Protein AF-A0A259H546-F1 (afdb_monomer_lite)

Foldseek 3Di:
DDQQAAAPPDPDPCHGDDDDDDQDEAKDWDFDDDQLATRGDTDIDHGHYDPDQDPAQLSNLQPDDPVSSVVSLLVLLVVCQVPCQDPNNVVVLVVVLVVLVPCRNPQLVVDVNLQCPLVSQQSLVLNLLPDDLVCNLSSQCNCVSYLAHPLLRALRSLVSNLVSQLVVVCVVPVDSVVSVVSQQVSLVSNCVNQVLCCLSHPPPDDADDPVVLVCCLVPPVVVPFDLVPQDAQPDCVPQVVQFDPDDDRRSSCNLSGLLLVSLCSNNVNDDDDSVSRVSSVVSCVPPVPSSSRSNSNNNVCVVVVD

Structure (mmCIF, N/CA/C/O backbone):
data_AF-A0A259H546-F1
#
_entry.id   AF-A0A259H546-F1
#
loop_
_atom_site.group_PDB
_atom_site.id
_atom_site.type_symbol
_atom_site.label_atom_id
_atom_site.label_alt_id
_atom_site.label_comp_id
_atom_site.label_asym_id
_atom_site.label_entity_id
_atom_site.label_seq_id
_atom_site.pdbx_PDB_ins_code
_atom_site.Cartn_x
_atom_site.Cartn_y
_atom_site.Cartn_z
_atom_site.occupancy
_atom_site.B_iso_or_equiv
_atom_site.auth_seq_id
_atom_site.auth_comp_id
_atom_site.auth_asym_id
_atom_site.auth_atom_id
_atom_site.pdbx_PDB_model_num
ATOM 1 N N . GLU A 1 1 ? -0.203 -9.355 37.982 1.00 60.03 1 GLU A N 1
ATOM 2 C CA . GLU A 1 1 ? 1.263 -9.229 37.835 1.00 60.03 1 GLU A CA 1
ATOM 3 C C . GLU A 1 1 ? 1.698 -9.982 36.593 1.00 60.03 1 GLU A C 1
ATOM 5 O O . GLU A 1 1 ? 1.098 -11.009 36.290 1.00 60.03 1 GLU A O 1
ATOM 10 N N . LEU A 1 2 ? 2.684 -9.468 35.861 1.00 63.75 2 LEU A N 1
ATOM 11 C CA . LEU A 1 2 ? 3.277 -10.164 34.721 1.00 63.75 2 LEU A CA 1
ATOM 12 C C . LEU A 1 2 ? 4.788 -10.276 34.901 1.00 63.75 2 LEU A C 1
ATOM 14 O O . LEU A 1 2 ? 5.460 -9.286 35.181 1.00 63.75 2 LEU A O 1
ATOM 18 N N . GLU A 1 3 ? 5.310 -11.475 34.672 1.00 64.62 3 GLU A N 1
ATOM 19 C CA . GLU A 1 3 ? 6.743 -11.739 34.578 1.00 64.62 3 GLU A CA 1
ATOM 20 C C . GLU A 1 3 ? 7.122 -11.937 33.108 1.00 64.62 3 GLU A C 1
ATOM 22 O O . GLU A 1 3 ? 6.481 -12.719 32.404 1.00 64.62 3 GLU A O 1
ATOM 27 N N . PHE A 1 4 ? 8.148 -11.244 32.618 1.00 67.38 4 PHE A N 1
ATOM 28 C CA . PHE A 1 4 ? 8.565 -11.297 31.210 1.00 67.38 4 PHE A CA 1
ATOM 29 C C . PHE A 1 4 ? 9.882 -12.060 30.964 1.00 67.38 4 PHE A C 1
ATOM 31 O O . PHE A 1 4 ? 10.354 -12.101 29.829 1.00 67.38 4 PHE A O 1
ATOM 38 N N . GLY A 1 5 ? 10.422 -12.731 31.989 1.00 60.16 5 GLY A N 1
ATOM 39 C CA . GLY A 1 5 ? 11.679 -13.486 31.924 1.00 60.16 5 GLY A CA 1
ATOM 40 C C . GLY A 1 5 ? 12.934 -12.602 31.913 1.00 60.16 5 GLY A C 1
ATOM 41 O O . GLY A 1 5 ? 12.856 -11.372 31.954 1.00 60.16 5 GLY A O 1
ATOM 42 N N . SER A 1 6 ? 14.112 -13.232 31.892 1.00 56.81 6 SER A N 1
ATOM 43 C CA . SER A 1 6 ? 15.409 -12.556 31.762 1.00 56.81 6 SER A CA 1
ATOM 44 C C . SER A 1 6 ? 15.697 -12.193 30.301 1.00 56.81 6 SER A C 1
ATOM 46 O O . SER A 1 6 ? 15.509 -13.025 29.414 1.00 56.81 6 SER A O 1
ATOM 48 N N . TYR A 1 7 ? 16.170 -10.968 30.050 1.00 58.56 7 TYR A N 1
ATOM 49 C CA . TYR A 1 7 ? 16.516 -10.481 28.711 1.00 58.56 7 TYR A CA 1
ATOM 50 C C . TYR A 1 7 ? 17.968 -9.985 28.682 1.00 58.56 7 TYR A C 1
ATOM 52 O O . TYR A 1 7 ? 18.288 -9.003 29.348 1.00 58.56 7 TYR A O 1
ATOM 60 N N . ASP A 1 8 ? 18.826 -10.622 27.879 1.00 53.62 8 ASP A N 1
ATOM 61 C CA . ASP A 1 8 ? 20.275 -10.334 27.799 1.00 53.62 8 ASP A CA 1
ATOM 62 C C . ASP A 1 8 ? 20.623 -8.991 27.119 1.00 53.62 8 ASP A C 1
ATOM 64 O O . ASP A 1 8 ? 21.788 -8.615 27.028 1.00 53.62 8 ASP A O 1
ATOM 68 N N . GLY A 1 9 ? 19.624 -8.257 26.617 1.00 49.41 9 GLY A N 1
ATOM 69 C CA . GLY A 1 9 ? 19.818 -7.014 25.857 1.00 49.41 9 GLY A CA 1
ATOM 70 C C . GLY A 1 9 ? 19.557 -5.718 26.625 1.00 49.41 9 GLY A C 1
ATOM 71 O O . GLY A 1 9 ? 19.889 -4.650 26.120 1.00 49.41 9 GLY A O 1
ATOM 72 N N . LEU A 1 10 ? 18.964 -5.778 27.820 1.00 52.25 10 LEU A N 1
ATOM 73 C CA . LEU A 1 10 ? 18.696 -4.577 28.609 1.00 52.25 10 LEU A CA 1
ATOM 74 C C . LEU A 1 10 ? 19.953 -4.228 29.408 1.00 52.25 10 LEU A C 1
ATOM 76 O O . LEU A 1 10 ? 20.263 -4.887 30.397 1.00 52.25 10 LEU A O 1
ATOM 80 N N . GLN A 1 11 ? 20.640 -3.142 29.032 1.00 48.72 11 GLN A N 1
ATOM 81 C CA . GLN A 1 11 ? 21.717 -2.544 29.845 1.00 48.72 11 GLN A CA 1
ATOM 82 C C . GLN A 1 11 ? 21.242 -2.133 31.259 1.00 48.72 11 GLN A C 1
ATOM 84 O O . GLN A 1 11 ? 22.041 -1.753 32.110 1.00 48.72 11 GLN A O 1
ATOM 89 N N . SER A 1 12 ? 19.939 -2.231 31.521 1.00 49.41 12 SER A N 1
ATOM 90 C CA . SER A 1 12 ? 19.236 -1.762 32.705 1.00 49.41 12 SER A CA 1
ATOM 91 C C . SER A 1 12 ? 18.330 -2.843 33.315 1.00 49.41 12 SER A C 1
ATOM 93 O O . SER A 1 12 ? 17.138 -2.628 33.465 1.00 49.41 12 SER A O 1
ATOM 95 N N . GLY A 1 13 ? 18.868 -4.017 33.669 1.00 49.69 13 GLY A N 1
ATOM 96 C CA . GLY A 1 13 ? 18.440 -4.816 34.841 1.00 49.69 13 GLY A CA 1
ATOM 97 C C . GLY A 1 13 ? 16.955 -5.191 35.046 1.00 49.69 13 GLY A C 1
ATOM 98 O O . GLY A 1 13 ? 16.609 -5.649 36.130 1.00 49.69 13 GLY A O 1
ATOM 99 N N . LEU A 1 14 ? 16.070 -5.023 34.060 1.00 51.59 14 LEU A N 1
ATOM 100 C CA . LEU A 1 14 ? 14.635 -5.341 34.156 1.00 51.59 14 LEU A CA 1
ATOM 101 C C . LEU A 1 14 ? 14.329 -6.829 33.908 1.00 51.59 14 LEU A C 1
ATOM 103 O O . LEU A 1 14 ? 13.176 -7.248 34.010 1.00 51.59 14 LEU A O 1
ATOM 107 N N . GLY A 1 15 ? 15.344 -7.639 33.588 1.00 50.28 15 GLY A N 1
ATOM 108 C CA . GLY A 1 15 ? 15.195 -9.087 33.465 1.00 50.28 15 GLY A CA 1
ATOM 109 C C . GLY A 1 15 ? 14.698 -9.694 34.779 1.00 50.28 15 GLY A C 1
ATOM 110 O O . GLY A 1 15 ? 15.387 -9.617 35.791 1.00 50.28 15 GLY A O 1
ATOM 111 N N . GLY A 1 16 ? 13.502 -10.286 34.761 1.00 56.00 16 GLY A N 1
ATOM 112 C CA . GLY A 1 16 ? 12.903 -10.942 35.930 1.00 56.00 16 GLY A CA 1
ATOM 113 C C . GLY A 1 16 ? 12.162 -10.034 36.924 1.00 56.00 16 GLY A C 1
ATOM 114 O O . GLY A 1 16 ? 11.766 -10.520 37.980 1.00 56.00 16 GLY A O 1
ATOM 115 N N . GLN A 1 17 ? 11.934 -8.746 36.632 1.00 60.56 17 GLN A N 1
ATOM 116 C CA . GLN A 1 17 ? 11.076 -7.915 37.490 1.00 60.56 17 GLN A CA 1
ATOM 117 C C . GLN A 1 17 ? 9.584 -8.188 37.238 1.00 60.56 17 GLN A C 1
ATOM 119 O O . GLN A 1 17 ? 9.116 -8.187 36.098 1.00 60.56 17 GLN A O 1
ATOM 124 N N . LEU A 1 18 ? 8.831 -8.390 38.324 1.00 65.25 18 LEU A N 1
ATOM 125 C CA . LEU A 1 18 ? 7.370 -8.436 38.308 1.00 65.25 18 LEU A CA 1
ATOM 126 C C . LEU A 1 18 ? 6.828 -7.034 38.034 1.00 65.25 18 LEU A C 1
ATOM 128 O O . LEU A 1 18 ? 7.067 -6.101 38.800 1.00 65.25 18 LEU A O 1
ATOM 132 N N . ILE A 1 19 ? 6.075 -6.891 36.946 1.00 75.31 19 ILE A N 1
ATOM 133 C CA . ILE A 1 19 ? 5.405 -5.634 36.619 1.00 75.31 19 ILE A CA 1
ATOM 134 C C . ILE A 1 19 ? 3.960 -5.720 37.100 1.00 75.31 19 ILE A C 1
ATOM 136 O O . ILE A 1 19 ? 3.177 -6.580 36.672 1.00 75.31 19 ILE A O 1
ATOM 140 N N . HIS A 1 20 ? 3.601 -4.804 37.996 1.00 78.56 20 HIS A N 1
ATOM 141 C CA . HIS A 1 20 ? 2.219 -4.590 38.393 1.00 78.56 20 HIS A CA 1
ATOM 142 C C . HIS A 1 20 ? 1.538 -3.733 37.331 1.00 78.56 20 HIS A C 1
ATOM 144 O O . HIS A 1 20 ? 1.866 -2.562 37.147 1.00 78.56 20 HIS A O 1
ATOM 150 N N . LEU A 1 21 ? 0.595 -4.339 36.617 1.00 80.88 21 LEU A N 1
ATOM 151 C CA . LEU A 1 21 ? -0.282 -3.595 35.729 1.00 80.88 21 LEU A CA 1
ATOM 152 C C . LEU A 1 21 ? -1.297 -2.808 36.566 1.00 80.88 21 LEU A C 1
ATOM 154 O O . LEU A 1 21 ? -1.734 -3.314 37.606 1.00 80.88 21 LEU A O 1
ATOM 158 N N . PRO A 1 22 ? -1.692 -1.599 36.128 1.00 82.81 22 PRO A N 1
ATOM 159 C CA . PRO A 1 22 ? -2.845 -0.927 36.709 1.00 82.81 22 PRO A CA 1
ATOM 160 C C . PRO A 1 22 ? -4.098 -1.795 36.532 1.00 82.81 22 PRO A C 1
ATOM 162 O O . PRO A 1 22 ? -4.097 -2.782 35.798 1.00 82.81 22 PRO A O 1
ATOM 165 N N . ARG A 1 23 ? -5.190 -1.433 37.206 1.00 83.62 23 ARG A N 1
ATOM 166 C CA . ARG A 1 23 ? -6.482 -2.072 36.949 1.00 83.62 23 ARG A CA 1
ATOM 167 C C . ARG A 1 23 ? -6.919 -1.709 35.528 1.00 83.62 23 ARG A C 1
ATOM 169 O O . ARG A 1 23 ? -7.072 -0.530 35.218 1.00 83.62 23 ARG A O 1
ATOM 176 N N . LEU A 1 24 ? -7.024 -2.717 34.672 1.00 83.44 24 LEU A N 1
ATOM 177 C CA . LEU A 1 24 ? -7.330 -2.585 33.251 1.00 83.44 24 LEU A CA 1
ATOM 178 C C . LEU A 1 24 ? -8.762 -3.068 33.000 1.00 83.44 24 LEU A C 1
ATOM 180 O O . LEU A 1 24 ? -9.171 -4.048 33.617 1.00 83.44 24 LEU A O 1
ATOM 184 N N . ASN A 1 25 ? -9.490 -2.418 32.091 1.00 83.00 25 ASN A N 1
ATOM 185 C CA . ASN A 1 25 ? -10.795 -2.879 31.600 1.00 83.00 25 ASN A CA 1
ATOM 186 C C . ASN A 1 25 ? -10.629 -3.479 30.202 1.00 83.00 25 ASN A C 1
ATOM 188 O O . ASN A 1 25 ? -9.880 -2.928 29.397 1.00 83.00 25 ASN A O 1
ATOM 192 N N . GLY A 1 26 ? -11.331 -4.568 29.905 1.00 81.19 26 GLY A N 1
ATOM 193 C CA . GLY A 1 26 ? -11.273 -5.262 28.621 1.00 81.19 26 GLY A CA 1
ATOM 194 C C . GLY A 1 26 ? -10.010 -6.103 28.445 1.00 81.19 26 GLY A C 1
ATOM 195 O O . GLY A 1 26 ? -9.245 -6.319 29.384 1.00 81.19 26 GLY A O 1
ATOM 196 N N . ASP A 1 27 ? -9.793 -6.593 27.230 1.00 83.56 27 ASP A N 1
ATOM 197 C CA . ASP A 1 27 ? -8.661 -7.455 26.897 1.00 83.56 27 ASP A CA 1
ATOM 198 C C . ASP A 1 27 ? -7.447 -6.653 26.405 1.00 83.56 27 ASP A C 1
ATOM 200 O O . ASP A 1 27 ? -7.560 -5.764 25.561 1.00 83.56 27 ASP A O 1
ATOM 204 N N . TRP A 1 28 ? -6.261 -6.999 26.912 1.00 83.62 28 TRP A N 1
ATOM 205 C CA . TRP A 1 28 ? -5.010 -6.288 26.646 1.00 83.62 28 TRP A CA 1
ATOM 206 C C . TRP A 1 28 ? -3.933 -7.199 26.078 1.00 83.62 28 TRP A C 1
ATOM 208 O O . TRP A 1 28 ? -3.758 -8.343 26.500 1.00 83.62 28 TRP A O 1
ATOM 218 N N . LEU A 1 29 ? -3.129 -6.639 25.174 1.00 84.81 29 LEU A N 1
ATOM 219 C CA . LEU A 1 29 ? -1.841 -7.196 24.771 1.00 84.81 29 LEU A CA 1
ATOM 220 C C . LEU A 1 29 ? -0.723 -6.390 25.429 1.00 84.81 29 LEU A C 1
ATOM 222 O O . LEU A 1 29 ? -0.542 -5.210 25.139 1.00 84.81 29 LEU A O 1
ATOM 226 N N . VAL A 1 30 ? 0.045 -7.039 26.302 1.00 86.94 30 VAL A N 1
ATOM 227 C CA . VAL A 1 30 ? 1.125 -6.408 27.066 1.00 86.94 30 VAL A CA 1
ATOM 228 C C . VAL A 1 30 ? 2.475 -6.968 26.633 1.00 86.94 30 VAL A C 1
ATOM 230 O O . VAL A 1 30 ? 2.670 -8.183 26.574 1.00 86.94 30 VAL A O 1
ATOM 233 N N . TYR A 1 31 ? 3.422 -6.082 26.341 1.00 84.75 31 TYR A N 1
ATOM 234 C CA . TYR A 1 31 ? 4.780 -6.423 25.930 1.00 84.75 31 TYR A CA 1
ATOM 235 C C . TYR A 1 31 ? 5.770 -5.344 26.378 1.00 84.75 31 TYR A C 1
ATOM 237 O O . TYR A 1 31 ? 5.407 -4.185 26.572 1.00 84.75 31 TYR A O 1
ATOM 245 N N . LEU A 1 32 ? 7.034 -5.732 26.523 1.00 83.81 32 LEU A N 1
ATOM 246 C CA . LEU A 1 32 ? 8.151 -4.821 26.732 1.00 83.81 32 LEU A CA 1
ATOM 247 C C . LEU A 1 32 ? 8.756 -4.416 25.395 1.00 83.81 32 LEU A C 1
ATOM 249 O O . LEU A 1 32 ? 8.863 -5.232 24.474 1.00 83.81 32 LEU A O 1
ATOM 253 N N . ARG A 1 33 ? 9.193 -3.162 25.315 1.00 80.12 33 ARG A N 1
ATOM 254 C CA . ARG A 1 33 ? 9.884 -2.601 24.155 1.00 80.12 33 ARG A CA 1
ATOM 255 C C . ARG A 1 33 ? 11.023 -1.684 24.584 1.00 80.12 33 ARG A C 1
ATOM 257 O O . ARG A 1 33 ? 10.976 -1.097 25.661 1.00 80.12 33 ARG A O 1
ATOM 264 N N . GLU A 1 34 ? 11.983 -1.511 23.691 1.00 79.50 34 GLU A N 1
ATOM 265 C CA . GLU A 1 34 ? 13.016 -0.480 23.747 1.00 79.50 34 GLU A CA 1
ATOM 266 C C . GLU A 1 34 ? 12.956 0.317 22.440 1.00 79.50 34 GLU A C 1
ATOM 268 O O . GLU A 1 34 ? 13.223 -0.210 21.359 1.00 79.50 34 GLU A O 1
ATOM 273 N N . GLY A 1 35 ? 12.518 1.577 22.509 1.00 76.44 35 GLY A N 1
ATOM 274 C CA . GLY A 1 35 ? 12.196 2.341 21.301 1.00 76.44 35 GLY A CA 1
ATOM 275 C C . GLY A 1 35 ? 11.131 1.626 20.456 1.00 76.44 35 GLY A C 1
ATOM 276 O O . GLY A 1 35 ? 10.086 1.237 20.976 1.00 76.44 35 GLY A O 1
ATOM 277 N N . SER A 1 36 ? 11.385 1.435 19.162 1.00 68.62 36 SER A N 1
ATOM 278 C CA . SER A 1 36 ? 10.498 0.700 18.243 1.00 68.62 36 SER A CA 1
ATOM 279 C C . SER A 1 36 ? 10.640 -0.826 18.326 1.00 68.62 36 SER A C 1
ATOM 281 O O . SER A 1 36 ? 9.862 -1.550 17.708 1.00 68.62 36 SER A O 1
ATOM 283 N N . ARG A 1 37 ? 11.620 -1.340 19.079 1.00 74.88 37 ARG A N 1
ATOM 284 C CA . ARG A 1 37 ? 11.920 -2.770 19.145 1.00 74.88 37 ARG A CA 1
ATOM 285 C C . ARG A 1 37 ? 11.126 -3.442 20.258 1.00 74.88 37 ARG A C 1
ATOM 287 O O . ARG A 1 37 ? 11.362 -3.181 21.435 1.00 74.88 37 ARG A O 1
ATOM 294 N N . VAL A 1 38 ? 10.244 -4.372 19.897 1.00 79.75 38 VAL A N 1
ATOM 295 C CA . VAL A 1 38 ? 9.594 -5.274 20.860 1.00 79.75 38 VAL A CA 1
ATOM 296 C C . VAL A 1 38 ? 10.628 -6.256 21.404 1.00 79.75 38 VAL A C 1
ATOM 298 O O . VAL A 1 38 ? 11.295 -6.962 20.648 1.00 79.75 38 VAL A O 1
ATOM 301 N N . LEU A 1 39 ? 10.767 -6.278 22.726 1.00 80.62 39 LEU A N 1
ATOM 302 C CA . LEU A 1 39 ? 11.681 -7.161 23.437 1.00 80.62 39 LEU A CA 1
ATOM 303 C C . LEU A 1 39 ? 10.988 -8.474 23.784 1.00 80.62 39 LEU A C 1
ATOM 305 O O . LEU A 1 39 ? 11.563 -9.530 23.617 1.00 80.62 39 LEU A O 1
ATOM 309 N N . THR A 1 40 ? 9.735 -8.461 24.220 1.00 78.94 40 THR A N 1
ATOM 310 C CA . THR A 1 40 ? 9.082 -9.694 24.689 1.00 78.94 40 THR A CA 1
ATOM 311 C C . THR A 1 40 ? 7.991 -10.145 23.743 1.00 78.94 40 THR A C 1
ATOM 313 O O . THR A 1 40 ? 7.285 -9.317 23.172 1.00 78.94 40 THR A O 1
ATOM 316 N N . ARG A 1 41 ? 7.735 -11.455 23.685 1.00 78.31 41 ARG A N 1
ATOM 317 C CA . ARG A 1 41 ? 6.489 -11.953 23.095 1.00 78.31 41 ARG A CA 1
ATOM 318 C C . ARG A 1 41 ? 5.289 -11.303 23.811 1.00 78.31 41 ARG A C 1
ATOM 320 O O . ARG A 1 41 ? 5.238 -11.394 25.041 1.00 78.31 41 ARG A O 1
ATOM 327 N N . PRO A 1 42 ? 4.340 -10.677 23.087 1.00 83.44 42 PRO A N 1
ATOM 328 C CA . PRO A 1 42 ? 3.150 -10.107 23.704 1.00 83.44 42 PRO A CA 1
ATOM 329 C C . PRO A 1 42 ? 2.363 -11.151 24.494 1.00 83.44 42 PRO A C 1
ATOM 331 O O . PRO A 1 42 ? 2.191 -12.287 24.044 1.00 83.44 42 PRO A O 1
ATOM 334 N N . LYS A 1 43 ? 1.904 -10.759 25.682 1.00 84.38 43 LYS A N 1
ATOM 335 C CA . LYS A 1 43 ? 1.065 -11.565 26.566 1.00 84.38 43 LYS A CA 1
ATOM 336 C C . LYS A 1 43 ? -0.343 -11.000 26.586 1.00 84.38 43 LYS A C 1
ATOM 338 O O . LYS A 1 43 ? -0.525 -9.793 26.720 1.00 84.38 43 LYS A O 1
ATOM 343 N N . PHE A 1 44 ? -1.317 -11.888 26.473 1.00 84.69 44 PHE A N 1
ATOM 344 C CA . PHE A 1 44 ? -2.719 -11.546 26.627 1.00 84.69 44 PHE A CA 1
ATOM 345 C C . PHE A 1 44 ? -3.073 -11.442 28.113 1.00 84.69 44 PHE A C 1
ATOM 347 O O . PHE A 1 44 ? -2.700 -12.315 28.901 1.00 84.69 44 PHE A O 1
ATOM 354 N N . VAL A 1 45 ? -3.777 -10.377 28.484 1.00 86.19 45 VAL A N 1
ATOM 355 C CA . VAL A 1 45 ? -4.294 -10.142 29.831 1.00 86.19 45 VAL A CA 1
ATOM 356 C C . VAL A 1 45 ? -5.748 -9.726 29.719 1.00 86.19 45 VAL A C 1
ATOM 358 O O . VAL A 1 45 ? -6.038 -8.663 29.179 1.00 86.19 45 VAL A O 1
ATOM 361 N N . SER A 1 46 ? -6.644 -10.530 30.279 1.00 84.38 46 SER A N 1
ATOM 362 C CA . SER A 1 46 ? -8.025 -10.103 30.487 1.00 84.38 46 SER A CA 1
ATOM 363 C C . SER A 1 46 ? -8.095 -9.208 31.716 1.00 84.38 46 SER A C 1
ATOM 365 O O . SER A 1 46 ? -7.747 -9.626 32.823 1.00 84.38 46 SER A O 1
ATOM 367 N N . GLY A 1 47 ? -8.488 -7.960 31.494 1.00 84.75 47 GLY A N 1
ATOM 368 C CA . GLY A 1 47 ? -8.866 -7.019 32.535 1.00 84.75 47 GLY A CA 1
ATOM 369 C C . GLY A 1 47 ? -10.282 -7.276 33.049 1.00 84.75 47 GLY A C 1
ATOM 370 O O . GLY A 1 47 ? -10.896 -8.309 32.778 1.00 84.75 47 GLY A O 1
ATOM 371 N N . ASP A 1 48 ? -10.806 -6.314 33.799 1.00 85.44 48 ASP A N 1
ATOM 372 C CA . ASP A 1 48 ? -12.201 -6.321 34.226 1.00 85.44 48 ASP A CA 1
ATOM 373 C C . ASP A 1 48 ? -13.147 -6.245 33.019 1.00 85.44 48 ASP A C 1
ATOM 375 O O . ASP A 1 48 ? -12.777 -5.665 31.996 1.00 85.44 48 ASP A O 1
ATOM 379 N N . PRO A 1 49 ? -14.376 -6.785 33.117 1.00 79.19 49 PRO A N 1
ATOM 380 C CA . PRO A 1 49 ? -15.345 -6.708 32.033 1.00 79.19 49 PRO A CA 1
ATOM 381 C C . PRO A 1 49 ? -15.566 -5.259 31.602 1.00 79.19 49 PRO A C 1
ATOM 383 O O . PRO A 1 49 ? -16.011 -4.427 32.395 1.00 79.19 49 PRO A O 1
ATOM 386 N N . ASP A 1 50 ? -15.271 -4.972 30.339 1.00 74.25 50 ASP A N 1
ATOM 387 C CA . ASP A 1 50 ? -15.682 -3.720 29.728 1.00 74.25 50 ASP A CA 1
ATOM 388 C C . ASP A 1 50 ? -17.099 -3.899 29.181 1.00 74.25 50 ASP A C 1
ATOM 390 O O . ASP A 1 50 ? -17.356 -4.740 28.317 1.00 74.25 50 ASP A O 1
ATOM 394 N N . HIS A 1 51 ? -18.047 -3.163 29.754 1.00 69.56 51 HIS A N 1
ATOM 395 C CA . HIS A 1 51 ? -19.445 -3.205 29.334 1.00 69.56 51 HIS A CA 1
ATOM 396 C C . HIS A 1 51 ? -19.740 -2.218 28.199 1.00 69.56 51 HIS A C 1
ATOM 398 O O . HIS A 1 51 ? -20.856 -2.218 27.670 1.00 69.56 51 HIS A O 1
ATOM 404 N N . GLU A 1 52 ? -18.771 -1.388 27.804 1.00 72.50 52 GLU A N 1
ATOM 405 C CA . GLU A 1 52 ? -18.929 -0.493 26.667 1.00 72.50 52 GLU A CA 1
ATOM 406 C C . GLU A 1 52 ? -18.776 -1.269 25.357 1.00 72.50 52 GLU A C 1
ATOM 408 O O . GLU A 1 52 ? -17.684 -1.565 24.877 1.00 72.50 52 GLU A O 1
ATOM 413 N N . VAL A 1 53 ? -19.912 -1.594 24.735 1.00 69.75 53 VAL A N 1
ATOM 414 C CA . VAL A 1 53 ? -19.912 -2.128 23.371 1.00 69.75 53 VAL A CA 1
ATOM 415 C C . VAL A 1 53 ? -19.420 -1.024 22.426 1.00 69.75 53 VAL A C 1
ATOM 417 O O . VAL A 1 53 ? -20.003 0.068 22.425 1.00 69.75 53 VAL A O 1
ATOM 420 N N . PRO A 1 54 ? -18.404 -1.280 21.579 1.00 80.19 54 PRO A N 1
ATOM 421 C CA . PRO A 1 54 ? -17.932 -0.285 20.627 1.00 80.19 54 PRO A CA 1
ATOM 422 C C . PRO A 1 54 ? -19.075 0.227 19.743 1.00 80.19 54 PRO A C 1
ATOM 424 O O . PRO A 1 54 ? -19.853 -0.555 19.197 1.00 80.19 54 PRO A O 1
ATOM 427 N N . GLN A 1 55 ? -19.183 1.546 19.574 1.00 82.12 55 GLN A N 1
ATOM 428 C CA . GLN A 1 55 ? -20.280 2.132 18.790 1.00 82.12 55 GLN A CA 1
ATOM 429 C C . GLN A 1 55 ? -20.065 1.986 17.272 1.00 82.12 55 GLN A C 1
ATOM 431 O O . GLN A 1 55 ? -21.023 1.839 16.514 1.00 82.12 55 GLN A O 1
ATOM 436 N N . HIS A 1 56 ? -18.809 1.988 16.819 1.00 87.50 56 HIS A N 1
ATOM 437 C CA . HIS A 1 56 ? -18.451 1.875 15.400 1.00 87.50 56 HIS A CA 1
ATOM 438 C C . HIS A 1 56 ? -18.372 0.411 14.944 1.00 87.50 56 HIS A C 1
ATOM 440 O O . HIS A 1 56 ? -18.034 -0.478 15.732 1.00 87.50 56 HIS A O 1
ATOM 446 N N . ARG A 1 57 ? -18.663 0.122 13.664 1.00 90.81 57 ARG A N 1
ATOM 447 C CA . ARG A 1 57 ? -18.728 -1.273 13.180 1.00 90.81 57 ARG A CA 1
ATOM 448 C C . ARG A 1 57 ? -17.396 -1.994 13.267 1.00 90.81 57 ARG A C 1
ATOM 450 O O . ARG A 1 57 ? -17.391 -3.151 13.667 1.00 90.81 57 ARG A O 1
ATOM 457 N N . LEU A 1 58 ? -16.281 -1.312 12.990 1.00 91.81 58 LEU A N 1
ATOM 458 C CA . LEU A 1 58 ? -14.951 -1.915 13.119 1.00 91.81 58 LEU A CA 1
ATOM 459 C C . LEU A 1 58 ? -14.700 -2.473 14.532 1.00 91.81 58 LEU A C 1
ATOM 461 O O . LEU A 1 58 ? -14.202 -3.581 14.674 1.00 91.81 58 LEU A O 1
ATOM 465 N N . GLY A 1 59 ? -15.080 -1.736 15.577 1.00 89.25 59 GLY A N 1
ATOM 466 C CA . GLY A 1 59 ? -14.860 -2.155 16.960 1.00 89.25 59 GLY A CA 1
ATOM 467 C C . GLY A 1 59 ? -15.762 -3.323 17.329 1.00 89.25 59 GLY A C 1
ATOM 468 O O . GLY A 1 59 ? -15.308 -4.269 17.959 1.00 89.25 59 GLY A O 1
ATOM 469 N N . ARG A 1 60 ? -17.017 -3.303 16.858 1.00 90.19 60 ARG A N 1
ATOM 470 C CA . ARG A 1 60 ? -17.942 -4.431 17.029 1.00 90.19 60 ARG A CA 1
ATOM 471 C C . ARG A 1 60 ? -17.430 -5.690 16.344 1.00 90.19 60 ARG A C 1
ATOM 473 O O . ARG A 1 60 ? -17.461 -6.736 16.974 1.00 90.19 60 ARG A O 1
ATOM 480 N N . ALA A 1 61 ? -16.926 -5.577 15.116 1.00 91.69 61 ALA A N 1
ATOM 481 C CA . ALA A 1 61 ? -16.338 -6.693 14.378 1.00 91.69 61 ALA A CA 1
ATOM 482 C C . ALA A 1 61 ? -15.105 -7.253 15.104 1.00 91.69 61 ALA A C 1
ATOM 484 O O . ALA A 1 61 ? -14.985 -8.459 15.282 1.00 91.69 61 ALA A O 1
ATOM 485 N N . MET A 1 62 ? -14.215 -6.382 15.592 1.00 87.44 62 MET A N 1
ATOM 486 C CA . MET A 1 62 ? -13.014 -6.793 16.331 1.00 87.44 62 MET A CA 1
ATOM 487 C C . MET A 1 62 ? -13.307 -7.404 17.711 1.00 87.44 62 MET A C 1
ATOM 489 O O . MET A 1 62 ? -12.449 -8.103 18.241 1.00 87.44 62 MET A O 1
ATOM 493 N N . ALA A 1 63 ? -14.490 -7.163 18.282 1.00 85.62 63 ALA A N 1
ATOM 494 C CA . ALA A 1 63 ? -14.935 -7.765 19.539 1.00 85.62 63 ALA A CA 1
ATOM 495 C C . ALA A 1 63 ? -15.602 -9.146 19.357 1.00 85.62 63 ALA A C 1
ATOM 497 O O . ALA A 1 63 ? -15.907 -9.811 20.347 1.00 85.62 63 ALA A O 1
ATOM 498 N N . GLN A 1 64 ? -15.858 -9.580 18.117 1.00 86.50 64 GLN A N 1
ATOM 499 C CA . GLN A 1 64 ? -16.449 -10.889 17.840 1.00 86.50 64 GLN A CA 1
ATOM 500 C C . GLN A 1 64 ? -15.424 -12.031 17.951 1.00 86.50 64 GLN A C 1
ATOM 502 O O . GLN A 1 64 ? -14.218 -11.813 17.798 1.00 86.50 64 GLN A O 1
ATOM 507 N N . PRO A 1 65 ? -15.882 -13.286 18.129 1.00 87.62 65 PRO A N 1
ATOM 508 C CA . PRO A 1 65 ? -15.041 -14.460 17.928 1.00 87.62 65 PRO A CA 1
ATOM 509 C C . PRO A 1 65 ? -14.385 -14.448 16.544 1.00 87.62 65 PRO A C 1
ATOM 511 O O . PRO A 1 65 ? -15.005 -14.043 15.564 1.00 87.62 65 PRO A O 1
ATOM 514 N N . PHE A 1 66 ? -13.154 -14.957 16.454 1.00 86.00 66 PHE A N 1
ATOM 515 C CA . PHE A 1 66 ? -12.282 -14.806 15.281 1.00 86.00 66 PHE A CA 1
ATOM 516 C C . PHE A 1 66 ? -12.959 -15.070 13.924 1.00 86.00 66 PHE A C 1
ATOM 518 O O . PHE A 1 66 ? -12.834 -14.253 13.019 1.00 86.00 66 PHE A O 1
ATOM 525 N N . VAL A 1 67 ? -13.705 -16.171 13.782 1.00 89.75 67 VAL A N 1
ATOM 526 C CA . VAL A 1 67 ? -14.375 -16.522 12.513 1.00 89.75 67 VAL A CA 1
ATOM 527 C C . VAL A 1 67 ? -15.420 -15.471 12.122 1.00 89.75 67 VAL A C 1
ATOM 529 O O . VAL A 1 67 ? -15.417 -14.998 10.991 1.00 89.75 67 VAL A O 1
ATOM 532 N N . GLN A 1 68 ? -16.255 -15.043 13.073 1.00 91.44 68 GLN A N 1
ATOM 533 C CA . GLN A 1 68 ? -17.259 -14.002 12.840 1.00 91.44 68 GLN A CA 1
ATOM 534 C C . GLN A 1 68 ? -16.597 -12.645 12.575 1.00 91.44 68 GLN A C 1
ATOM 536 O O . GLN A 1 68 ? -17.005 -11.922 11.672 1.00 91.44 68 GLN A O 1
ATOM 541 N N . ALA A 1 69 ? -15.528 -12.321 13.309 1.00 90.88 69 ALA A N 1
ATOM 542 C CA . ALA A 1 69 ? -14.755 -11.106 13.085 1.00 90.88 69 ALA A CA 1
ATOM 543 C C . ALA A 1 69 ? -14.206 -11.048 11.652 1.00 90.88 69 ALA A C 1
ATOM 545 O O . ALA A 1 69 ? -14.249 -9.996 11.021 1.00 90.88 69 ALA A O 1
ATOM 546 N N . GLN A 1 70 ? -13.722 -12.165 11.100 1.00 90.88 70 GLN A N 1
ATOM 547 C CA . GLN A 1 70 ? -13.220 -12.204 9.725 1.00 90.88 70 GLN A CA 1
ATOM 548 C C . GLN A 1 70 ? -14.304 -11.896 8.689 1.00 90.88 70 GLN A C 1
ATOM 550 O O . GLN A 1 70 ? -14.034 -11.152 7.744 1.00 90.88 70 GLN A O 1
ATOM 555 N N . GLU A 1 71 ? -15.508 -12.440 8.863 1.00 91.94 71 GLU A N 1
ATOM 556 C CA . GLU A 1 71 ? -16.651 -12.182 7.982 1.00 91.94 71 GLU A CA 1
ATOM 557 C C . GLU A 1 71 ? -17.124 -10.728 8.091 1.00 91.94 71 GLU A C 1
ATOM 559 O O . GLU A 1 71 ? -17.253 -10.038 7.076 1.00 91.94 71 GLU A O 1
ATOM 564 N N . ASP A 1 72 ? -17.287 -10.227 9.316 1.00 93.81 72 ASP A N 1
ATOM 565 C CA . ASP A 1 72 ? -17.731 -8.859 9.585 1.00 93.81 72 ASP A CA 1
ATOM 566 C C . ASP A 1 72 ? -16.735 -7.826 9.037 1.00 93.81 72 ASP A C 1
ATOM 568 O O . ASP A 1 72 ? -17.128 -6.839 8.407 1.00 93.81 72 ASP A O 1
ATOM 572 N N . LEU A 1 73 ? -15.431 -8.064 9.232 1.00 93.88 73 LEU A N 1
ATOM 573 C CA . LEU A 1 73 ? -14.370 -7.222 8.680 1.00 93.88 73 LEU A CA 1
ATOM 574 C C . LEU A 1 73 ? -14.361 -7.277 7.152 1.00 93.88 73 LEU A C 1
ATOM 576 O O . LEU A 1 73 ? -14.197 -6.239 6.518 1.00 93.88 73 LEU A O 1
ATOM 580 N N . GLN A 1 74 ? -14.558 -8.452 6.548 1.00 92.62 74 GLN A N 1
ATOM 581 C CA . GLN A 1 74 ? -14.617 -8.586 5.093 1.00 92.62 74 GLN A CA 1
ATOM 582 C C . GLN A 1 74 ? -15.814 -7.827 4.503 1.00 92.62 74 GLN A C 1
ATOM 584 O O . GLN A 1 74 ? -15.648 -7.150 3.487 1.00 92.62 74 GLN A O 1
ATOM 589 N N . SER A 1 75 ? -16.986 -7.893 5.146 1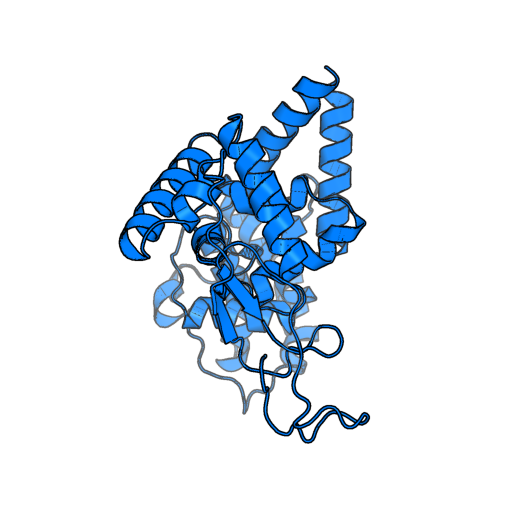.00 93.06 75 SER A N 1
ATOM 590 C CA . SER A 1 75 ? -18.171 -7.124 4.743 1.00 93.06 75 SER A CA 1
ATOM 591 C C . SER A 1 75 ? -17.916 -5.625 4.853 1.00 93.06 75 SER A C 1
ATOM 593 O O . SER A 1 75 ? -18.099 -4.900 3.878 1.00 93.06 75 SER A O 1
ATOM 595 N N . LEU A 1 76 ? -17.422 -5.161 6.008 1.00 93.38 76 LEU A N 1
ATOM 596 C CA . LEU A 1 76 ? -17.114 -3.747 6.239 1.00 93.38 76 LEU A CA 1
ATOM 597 C C . LEU A 1 76 ? -16.135 -3.211 5.189 1.00 93.38 76 LEU A C 1
ATOM 599 O O . LEU A 1 76 ? -16.341 -2.146 4.613 1.00 93.38 76 LEU A O 1
ATOM 603 N N . VAL A 1 77 ? -15.076 -3.968 4.924 1.00 91.88 77 VAL A N 1
ATOM 604 C CA . VAL A 1 77 ? -14.054 -3.611 3.946 1.00 91.88 77 VAL A CA 1
ATOM 605 C C . VAL A 1 77 ? -14.617 -3.584 2.519 1.00 91.88 77 VAL A C 1
ATOM 607 O O . VAL A 1 77 ? -14.296 -2.668 1.764 1.00 91.88 77 VAL A O 1
ATOM 610 N N . GLY A 1 78 ? -15.482 -4.536 2.156 1.00 92.25 78 GLY A N 1
ATOM 611 C CA . GLY A 1 78 ? -16.156 -4.558 0.855 1.00 92.25 78 GLY A CA 1
ATOM 612 C C . GLY A 1 78 ? -17.098 -3.370 0.646 1.00 92.25 78 GLY A C 1
ATOM 613 O O . GLY A 1 78 ? -17.114 -2.777 -0.429 1.00 92.25 78 GLY A O 1
ATOM 614 N N . GLU A 1 79 ? -17.830 -2.971 1.684 1.00 91.69 79 GLU A N 1
ATOM 615 C CA . GLU A 1 79 ? -18.707 -1.797 1.645 1.00 91.69 79 GLU A CA 1
ATOM 616 C C . GLU A 1 79 ? -17.914 -0.492 1.492 1.00 91.69 79 GLU A C 1
ATOM 618 O O . GLU A 1 79 ? -18.282 0.356 0.683 1.00 91.69 79 GLU A O 1
ATOM 623 N N . ILE A 1 80 ? -16.786 -0.352 2.199 1.00 91.38 80 ILE A N 1
ATOM 624 C CA . ILE A 1 80 ? -15.885 0.805 2.052 1.00 91.38 80 ILE A CA 1
ATOM 625 C C . ILE A 1 80 ? -15.246 0.835 0.660 1.00 91.38 80 ILE A C 1
ATOM 627 O O . ILE A 1 80 ? -15.076 1.908 0.083 1.00 91.38 80 ILE A O 1
ATOM 631 N N . ALA A 1 81 ? -14.888 -0.328 0.111 1.00 90.12 81 ALA A N 1
ATOM 632 C CA . ALA A 1 81 ? -14.365 -0.422 -1.246 1.00 90.12 81 ALA A CA 1
ATOM 633 C C . ALA A 1 81 ? -15.414 -0.016 -2.296 1.00 90.12 81 ALA A C 1
ATOM 635 O O . ALA A 1 81 ? -15.045 0.541 -3.328 1.00 90.12 81 ALA A O 1
ATOM 636 N N . HIS A 1 82 ? -16.699 -0.276 -2.031 1.00 91.56 82 HIS A N 1
ATOM 637 C CA . HIS A 1 82 ? -17.806 0.130 -2.895 1.00 91.56 82 HIS A CA 1
ATOM 638 C C . HIS A 1 82 ? -18.106 1.633 -2.804 1.00 91.56 82 HIS A C 1
ATOM 640 O O . HIS A 1 82 ? -18.229 2.285 -3.838 1.00 91.56 82 HIS A O 1
ATOM 646 N N . ASP A 1 83 ? -18.195 2.184 -1.588 1.00 92.44 83 ASP A N 1
ATOM 647 C CA . ASP A 1 83 ? -18.403 3.617 -1.356 1.00 92.44 83 ASP A CA 1
ATOM 648 C C . ASP A 1 83 ? -17.539 4.155 -0.190 1.00 92.44 83 ASP A C 1
ATOM 650 O O . ASP A 1 83 ? -17.928 4.095 0.987 1.00 92.44 83 ASP A O 1
ATOM 654 N N . PRO A 1 84 ? -16.374 4.753 -0.500 1.00 93.25 84 PRO A N 1
ATOM 655 C CA . PRO A 1 84 ? -15.479 5.328 0.502 1.00 93.25 84 PRO A CA 1
ATOM 656 C C . PRO A 1 84 ? -15.930 6.693 1.054 1.00 93.25 84 PRO A C 1
ATOM 658 O O . PRO A 1 84 ? -15.248 7.258 1.916 1.00 93.25 84 PRO A O 1
ATOM 661 N N . THR A 1 85 ? -17.041 7.260 0.570 1.00 93.12 85 THR A N 1
ATOM 662 C CA . THR A 1 85 ? -17.524 8.591 0.984 1.00 93.12 85 THR A CA 1
ATOM 663 C C . THR A 1 85 ? -18.492 8.550 2.164 1.00 93.12 85 THR A C 1
ATOM 665 O O . THR A 1 85 ? -18.782 9.586 2.766 1.00 93.12 85 THR A O 1
ATOM 668 N N . THR A 1 86 ? -18.950 7.358 2.550 1.00 92.12 86 THR A N 1
ATOM 669 C CA . THR A 1 86 ? -19.906 7.178 3.646 1.00 92.12 86 THR A CA 1
ATOM 670 C C . THR A 1 86 ? -19.361 7.648 5.004 1.00 92.12 86 THR A C 1
ATOM 672 O O . THR A 1 86 ? -18.150 7.699 5.265 1.00 92.12 86 THR A O 1
ATOM 675 N N . ALA A 1 87 ? -20.278 7.963 5.924 1.00 91.25 87 ALA A N 1
ATOM 676 C CA . ALA A 1 87 ? -19.927 8.292 7.306 1.00 91.25 87 ALA A CA 1
ATOM 677 C C . ALA A 1 87 ? -19.217 7.120 8.011 1.00 91.25 87 ALA A C 1
ATOM 679 O O . ALA A 1 87 ? -18.233 7.340 8.718 1.00 91.25 87 ALA A O 1
ATOM 680 N N . GLU A 1 88 ? -19.660 5.882 7.761 1.00 91.88 88 GLU A N 1
ATOM 681 C CA . GLU A 1 88 ? -19.034 4.671 8.308 1.00 91.88 88 GLU A CA 1
ATOM 682 C C . GLU A 1 88 ? -17.612 4.473 7.767 1.00 91.88 88 GLU A C 1
ATOM 684 O O . GLU A 1 88 ? -16.703 4.169 8.542 1.00 91.88 88 GLU A O 1
ATOM 689 N N . ALA A 1 89 ? -17.378 4.707 6.469 1.00 92.12 89 ALA A N 1
ATOM 690 C CA . ALA A 1 89 ? -16.033 4.676 5.898 1.00 92.12 89 ALA A CA 1
ATOM 691 C C . ALA A 1 89 ? -15.131 5.715 6.572 1.00 92.12 89 ALA A C 1
ATOM 693 O O . ALA A 1 89 ? -14.015 5.406 6.988 1.00 92.12 89 ALA A O 1
ATOM 694 N N . SER A 1 90 ? -15.633 6.937 6.765 1.00 92.12 90 SER A N 1
ATOM 695 C CA . SER A 1 90 ? -14.870 7.999 7.422 1.00 92.12 90 SER A CA 1
ATOM 696 C C . SER A 1 90 ? -14.546 7.692 8.885 1.00 92.12 90 SER A C 1
ATOM 698 O O . SER A 1 90 ? -13.413 7.923 9.311 1.00 92.12 90 SER A O 1
ATOM 700 N N . GLN A 1 91 ? -15.491 7.124 9.637 1.00 93.44 91 GLN A N 1
ATOM 701 C CA . GLN A 1 91 ? -15.252 6.673 11.007 1.00 93.44 91 GLN A CA 1
ATOM 702 C C . GLN A 1 91 ? -14.258 5.505 11.046 1.00 93.44 91 GLN A C 1
ATOM 704 O O . GLN A 1 91 ? -13.336 5.507 11.860 1.00 93.44 91 GLN A O 1
ATOM 709 N N . THR A 1 92 ? -14.387 4.545 10.129 1.00 94.25 92 THR A N 1
ATOM 710 C CA . THR A 1 92 ? -13.475 3.400 10.025 1.00 94.25 92 THR A CA 1
ATOM 711 C C . THR A 1 92 ? -12.053 3.855 9.719 1.00 94.25 92 THR A C 1
ATOM 713 O O . THR A 1 92 ? -11.136 3.451 10.426 1.00 94.25 92 THR A O 1
ATOM 716 N N . VAL A 1 93 ? -11.852 4.760 8.754 1.00 94.00 93 VAL A N 1
ATOM 717 C CA . VAL A 1 93 ? -10.529 5.332 8.444 1.00 94.00 93 VAL A CA 1
ATOM 718 C C . VAL A 1 93 ? -9.900 5.970 9.687 1.00 94.00 93 VAL A C 1
ATOM 720 O O . VAL A 1 93 ? -8.732 5.723 9.976 1.00 94.00 93 VAL A O 1
ATOM 723 N N . GLN A 1 94 ? -10.665 6.747 10.461 1.00 93.75 94 GLN A N 1
ATOM 724 C CA . GLN A 1 94 ? -10.164 7.369 11.693 1.00 93.75 94 GLN A CA 1
ATOM 725 C C . GLN A 1 94 ? -9.759 6.337 12.752 1.00 93.75 94 GLN A C 1
ATOM 727 O O . GLN A 1 94 ? -8.734 6.505 13.412 1.00 93.75 94 GLN A O 1
ATOM 732 N N . VAL A 1 95 ? -10.546 5.276 12.932 1.00 93.88 95 VAL A N 1
ATOM 733 C CA . VAL A 1 95 ? -10.241 4.221 13.908 1.00 93.88 95 VAL A CA 1
ATOM 734 C C . VAL A 1 95 ? -9.033 3.397 13.463 1.00 93.88 95 VAL A C 1
ATOM 736 O O . VAL A 1 95 ? -8.141 3.162 14.274 1.00 93.88 95 VAL A O 1
ATOM 739 N N . VAL A 1 96 ? -8.950 3.016 12.183 1.00 94.94 96 VAL A N 1
ATOM 740 C CA . VAL A 1 96 ? -7.790 2.299 11.625 1.00 94.94 96 VAL A CA 1
ATOM 741 C C . VAL A 1 96 ? -6.524 3.144 11.744 1.00 94.94 96 VAL A C 1
ATOM 743 O O . VAL A 1 96 ? -5.483 2.617 12.124 1.00 94.94 96 VAL A O 1
ATOM 746 N N . MET A 1 97 ? -6.609 4.456 11.504 1.00 94.88 97 MET A N 1
ATOM 747 C CA . MET A 1 97 ? -5.497 5.383 11.723 1.00 94.88 97 MET A CA 1
ATOM 748 C C . MET A 1 97 ? -5.027 5.367 13.178 1.00 94.88 97 MET A C 1
ATOM 750 O O . MET A 1 97 ? -3.844 5.176 13.446 1.00 94.88 97 MET A O 1
ATOM 754 N N . LYS A 1 98 ? -5.951 5.542 14.132 1.00 93.12 98 LYS A N 1
ATOM 755 C CA . LYS A 1 98 ? -5.625 5.515 15.565 1.00 93.12 98 LYS A CA 1
ATOM 756 C C . LYS A 1 98 ? -4.992 4.184 15.961 1.00 93.12 98 LYS A C 1
ATOM 758 O O . LYS A 1 98 ? -4.006 4.180 16.691 1.00 93.12 98 LYS A O 1
ATOM 763 N N . LEU A 1 99 ? -5.518 3.076 15.438 1.00 92.50 99 LEU A N 1
ATOM 764 C CA . LEU A 1 99 ? -4.963 1.749 15.663 1.00 92.50 99 LEU A CA 1
ATOM 765 C C . LEU A 1 99 ? -3.536 1.643 15.110 1.00 92.50 99 LEU A C 1
ATOM 767 O O . LEU A 1 99 ? -2.647 1.200 15.832 1.00 92.50 99 LEU A O 1
ATOM 771 N N . ALA A 1 100 ? -3.292 2.110 13.882 1.00 92.38 100 ALA A N 1
ATOM 772 C CA . ALA A 1 100 ? -1.972 2.077 13.252 1.00 92.38 100 ALA A CA 1
ATOM 773 C C . ALA A 1 100 ? -0.941 2.867 14.070 1.00 92.38 100 ALA A C 1
ATOM 775 O O . ALA A 1 100 ? 0.146 2.369 14.354 1.00 92.38 100 ALA A O 1
ATOM 776 N N . LEU A 1 101 ? -1.316 4.061 14.534 1.00 91.25 101 LEU A N 1
ATOM 777 C CA . LEU A 1 101 ? -0.463 4.905 15.375 1.00 91.25 101 LEU A CA 1
ATOM 778 C C . LEU A 1 101 ? -0.249 4.328 16.784 1.00 91.25 101 LEU A C 1
ATOM 780 O O . LEU A 1 101 ? 0.771 4.601 17.413 1.00 91.25 101 LEU A O 1
ATOM 784 N N . SER A 1 102 ? -1.174 3.498 17.273 1.00 89.25 102 SER A N 1
ATOM 785 C CA . SER A 1 102 ? -1.064 2.828 18.575 1.00 89.25 102 SER A CA 1
ATOM 786 C C . SER A 1 102 ? -0.209 1.557 18.573 1.00 89.25 102 SER A C 1
ATOM 788 O O . SER A 1 102 ? 0.100 1.055 19.653 1.00 89.25 102 SER A O 1
ATOM 790 N N . LEU A 1 103 ? 0.207 1.044 17.402 1.00 85.81 103 LEU A N 1
ATOM 791 C CA . LEU A 1 103 ? 0.986 -0.199 17.303 1.00 85.81 103 LEU A CA 1
ATOM 792 C C . LEU A 1 103 ? 2.259 -0.156 18.158 1.00 85.81 103 LEU A C 1
ATOM 794 O O . LEU A 1 103 ? 2.602 -1.153 18.786 1.00 85.81 103 LEU A O 1
ATOM 798 N N . ASN A 1 104 ? 2.937 0.996 18.207 1.00 78.94 104 ASN A N 1
ATOM 799 C CA . ASN A 1 104 ? 4.068 1.280 19.099 1.00 78.94 104 ASN A CA 1
ATOM 800 C C . ASN A 1 104 ? 5.149 0.174 19.142 1.00 78.94 104 ASN A C 1
ATOM 802 O O . ASN A 1 104 ? 5.643 -0.204 20.206 1.00 78.94 104 ASN A O 1
ATOM 806 N N . GLY A 1 105 ? 5.506 -0.352 17.966 1.00 76.12 105 GLY A N 1
ATOM 807 C CA . GLY A 1 105 ? 6.473 -1.441 17.784 1.00 76.12 105 GLY A CA 1
ATOM 808 C C . GLY A 1 105 ? 5.842 -2.809 17.511 1.00 76.12 105 GLY A C 1
ATOM 809 O O . GLY A 1 105 ? 6.537 -3.711 17.043 1.00 76.12 105 GLY A O 1
ATOM 810 N N . LEU A 1 106 ? 4.536 -2.982 17.742 1.00 83.50 106 LEU A N 1
ATOM 811 C CA . LEU A 1 106 ? 3.837 -4.193 17.317 1.00 83.50 106 LEU A CA 1
ATOM 812 C C . LEU A 1 106 ? 3.806 -4.307 15.791 1.00 83.50 106 LEU A C 1
ATOM 814 O O . LEU A 1 106 ? 3.555 -3.316 15.100 1.00 83.50 106 LEU A O 1
ATOM 818 N N . PRO A 1 107 ? 3.988 -5.525 15.254 1.00 83.62 107 PRO A N 1
ATOM 819 C CA . PRO A 1 107 ? 3.814 -5.755 13.836 1.00 83.62 107 PRO A CA 1
ATOM 820 C C . PRO A 1 107 ? 2.345 -5.517 13.440 1.00 83.62 107 PRO A C 1
ATOM 822 O O . PRO A 1 107 ? 1.444 -5.969 14.156 1.00 83.62 107 PRO A O 1
ATOM 825 N N . PRO A 1 108 ? 2.070 -4.886 12.288 1.00 89.12 108 PRO A N 1
ATOM 826 C CA . PRO A 1 108 ? 0.715 -4.677 11.779 1.00 89.12 108 PRO A CA 1
ATOM 827 C C . PRO A 1 108 ? -0.102 -5.969 11.658 1.00 89.12 108 PRO A C 1
ATOM 829 O O . PRO A 1 108 ? -1.305 -5.943 11.881 1.00 89.12 108 PRO A O 1
ATOM 832 N N . GLN A 1 109 ? 0.523 -7.133 11.417 1.00 86.69 109 GLN A N 1
ATOM 833 C CA . GLN A 1 109 ? -0.208 -8.413 11.400 1.00 86.69 109 GLN A CA 1
ATOM 834 C C . GLN A 1 109 ? -0.870 -8.781 12.740 1.00 86.69 109 GLN A C 1
ATOM 836 O O . GLN A 1 109 ? -1.641 -9.734 12.785 1.00 86.69 109 GLN A O 1
ATOM 841 N N . THR A 1 110 ? -0.586 -8.053 13.825 1.00 85.06 110 THR A N 1
ATOM 842 C CA . THR A 1 110 ? -1.256 -8.241 15.121 1.00 85.06 110 THR A CA 1
ATOM 843 C C . THR A 1 110 ? -2.766 -8.014 15.022 1.00 85.06 110 THR A C 1
ATOM 845 O O . THR A 1 110 ? -3.519 -8.673 15.734 1.00 85.06 110 THR A O 1
ATOM 848 N N . PHE A 1 111 ? -3.222 -7.117 14.138 1.00 87.94 111 PHE A N 1
ATOM 849 C CA . PHE A 1 111 ? -4.644 -6.827 13.960 1.00 87.94 111 PHE A CA 1
ATOM 850 C C . PHE A 1 111 ? -5.106 -7.189 12.550 1.00 87.94 111 PHE A C 1
ATOM 852 O O . PHE A 1 111 ? -4.591 -6.673 11.559 1.00 87.94 111 PHE A O 1
ATOM 859 N N . GLU A 1 112 ? -6.134 -8.037 12.471 1.00 88.38 112 GLU A N 1
ATOM 860 C CA . GLU A 1 112 ? -6.634 -8.601 11.210 1.00 88.38 112 GLU A CA 1
ATOM 861 C C . GLU A 1 112 ? -7.072 -7.526 10.202 1.00 88.38 112 GLU A C 1
ATOM 863 O O . GLU A 1 112 ? -6.885 -7.692 9.003 1.00 88.38 112 GLU A O 1
ATOM 868 N N . ILE A 1 113 ? -7.572 -6.372 10.656 1.00 91.12 113 ILE A N 1
ATOM 869 C CA . ILE A 1 113 ? -7.951 -5.270 9.758 1.00 91.12 113 ILE A CA 1
ATOM 870 C C . ILE A 1 113 ? -6.798 -4.817 8.844 1.00 91.12 113 ILE A C 1
ATOM 872 O O . ILE A 1 113 ? -7.035 -4.460 7.690 1.00 91.12 113 ILE A O 1
ATOM 876 N N . PHE A 1 114 ? -5.544 -4.886 9.305 1.00 92.25 114 PHE A N 1
ATOM 877 C CA . PHE A 1 114 ? -4.394 -4.496 8.489 1.00 92.25 114 PHE A CA 1
ATOM 878 C C . PHE A 1 114 ? -4.099 -5.494 7.367 1.00 92.25 114 PHE A C 1
ATOM 880 O O . PHE A 1 114 ? -3.681 -5.079 6.287 1.00 92.25 114 PHE A O 1
ATOM 887 N N . SER A 1 115 ? -4.379 -6.788 7.563 1.00 87.38 115 SER A N 1
ATOM 888 C CA . SER A 1 115 ? -4.235 -7.793 6.499 1.00 87.38 115 SER A CA 1
ATOM 889 C C . SER A 1 115 ? -5.254 -7.574 5.372 1.00 87.38 115 SER A C 1
ATOM 891 O O . SER A 1 115 ? -4.970 -7.859 4.208 1.00 87.38 115 SER A O 1
ATOM 893 N N . LYS A 1 116 ? -6.411 -6.979 5.694 1.00 88.69 116 LYS A N 1
ATOM 894 C CA . LYS A 1 116 ? -7.486 -6.675 4.741 1.00 88.69 116 LYS A CA 1
ATOM 895 C C . LYS A 1 116 ? -7.251 -5.414 3.909 1.00 88.69 116 LYS A C 1
ATOM 897 O O . LYS A 1 116 ? -7.907 -5.264 2.881 1.00 88.69 116 LYS A O 1
ATOM 902 N N . LEU A 1 117 ? -6.305 -4.544 4.282 1.00 88.94 117 LEU A N 1
ATOM 903 C CA . LEU A 1 117 ? -6.039 -3.278 3.579 1.00 88.94 117 LEU A CA 1
ATOM 904 C C . LEU A 1 117 ? -5.734 -3.450 2.086 1.00 88.94 117 LEU A C 1
ATOM 906 O O . LEU A 1 117 ? -6.102 -2.593 1.288 1.00 88.94 117 LEU A O 1
ATOM 910 N N . VAL A 1 118 ? -5.124 -4.573 1.700 1.00 81.31 118 VAL A N 1
ATOM 911 C CA . VAL A 1 118 ? -4.805 -4.896 0.297 1.00 81.31 118 VAL A CA 1
ATOM 912 C C . VAL A 1 118 ? -6.064 -5.050 -0.561 1.00 81.31 118 VAL A C 1
ATOM 914 O O . VAL A 1 118 ? -6.051 -4.744 -1.749 1.00 81.31 118 VAL A O 1
ATOM 917 N N . HIS A 1 119 ? -7.165 -5.498 0.043 1.00 77.69 119 HIS A N 1
ATOM 918 C CA . HIS A 1 119 ? -8.442 -5.742 -0.629 1.00 77.69 119 HIS A CA 1
ATOM 919 C C . HIS A 1 119 ? -9.479 -4.654 -0.342 1.00 77.69 119 HIS A C 1
ATOM 921 O O . HIS A 1 119 ? -10.603 -4.726 -0.830 1.00 77.69 119 HIS A O 1
ATOM 927 N N . ALA A 1 120 ? -9.108 -3.638 0.436 1.00 79.19 120 ALA A N 1
ATOM 928 C CA . ALA A 1 120 ? -10.032 -2.654 0.976 1.00 79.19 120 ALA A CA 1
ATOM 929 C C . ALA A 1 120 ? -10.296 -1.444 0.082 1.00 79.19 120 ALA A C 1
ATOM 931 O O . ALA A 1 120 ? -10.789 -0.417 0.554 1.00 79.19 120 ALA A O 1
ATOM 932 N N . GLY A 1 121 ? -9.944 -1.549 -1.201 1.00 86.12 121 GLY A N 1
ATOM 933 C CA . GLY A 1 121 ? -10.036 -0.441 -2.141 1.00 86.12 121 GLY A CA 1
ATOM 934 C C . GLY A 1 121 ? -9.351 0.806 -1.577 1.00 86.12 121 GLY A C 1
ATOM 935 O O . GLY A 1 121 ? -8.192 0.767 -1.164 1.00 86.12 121 GLY A O 1
ATOM 936 N N . ALA A 1 122 ? -10.095 1.908 -1.520 1.00 93.50 122 ALA A N 1
ATOM 937 C CA . ALA A 1 122 ? -9.601 3.213 -1.094 1.00 93.50 122 ALA A CA 1
ATOM 938 C C . ALA A 1 122 ? -9.190 3.313 0.389 1.00 93.50 122 ALA A C 1
ATOM 940 O O . ALA A 1 122 ? -8.568 4.308 0.759 1.00 93.50 122 ALA A O 1
ATOM 941 N N . LEU A 1 123 ? -9.501 2.330 1.247 1.00 93.81 123 LEU A N 1
ATOM 942 C CA . LEU A 1 123 ? -9.244 2.434 2.691 1.00 93.81 123 LEU A CA 1
ATOM 943 C C . LEU A 1 123 ? -7.769 2.711 3.008 1.00 93.81 123 LEU A C 1
ATOM 945 O O . LEU A 1 123 ? -7.483 3.627 3.775 1.00 93.81 123 LEU A O 1
ATOM 949 N N . ALA A 1 124 ? -6.836 1.956 2.419 1.00 94.44 124 ALA A N 1
ATOM 950 C CA . ALA A 1 124 ? -5.415 2.131 2.713 1.00 94.44 124 ALA A CA 1
ATOM 951 C C . ALA A 1 124 ? -4.873 3.471 2.180 1.00 94.44 124 ALA A C 1
ATOM 953 O O . ALA A 1 124 ? -4.300 4.217 2.975 1.00 94.44 124 ALA A O 1
ATOM 954 N N . PRO A 1 125 ? -5.094 3.857 0.904 1.00 96.06 125 PRO A N 1
ATOM 955 C CA . PRO A 1 125 ? -4.686 5.178 0.423 1.00 96.06 125 PRO A CA 1
ATOM 956 C C . PRO A 1 125 ? -5.308 6.341 1.210 1.00 96.06 125 PRO A C 1
ATOM 958 O O . PRO A 1 125 ? -4.651 7.357 1.431 1.00 96.06 125 PRO A O 1
ATOM 961 N N . LEU A 1 126 ? -6.549 6.200 1.693 1.00 96.56 126 LEU A N 1
ATOM 962 C CA . LEU A 1 126 ? -7.190 7.210 2.541 1.00 96.56 126 LEU A CA 1
ATOM 963 C C . LEU A 1 126 ? -6.471 7.418 3.877 1.00 96.56 126 LEU A C 1
ATOM 965 O O . LEU A 1 126 ? -6.549 8.521 4.418 1.00 96.56 126 LEU A O 1
ATOM 969 N N . LEU A 1 127 ? -5.743 6.419 4.394 1.00 96.50 127 LEU A N 1
ATOM 970 C CA . LEU A 1 127 ? -4.876 6.621 5.557 1.00 96.50 127 LEU A CA 1
ATOM 971 C C . LEU A 1 127 ? -3.765 7.630 5.236 1.00 96.50 127 LEU A C 1
ATOM 973 O O . LEU A 1 127 ? -3.509 8.525 6.029 1.00 96.50 127 LEU A O 1
ATOM 977 N N . LEU A 1 128 ? -3.153 7.563 4.053 1.00 96.75 128 LEU A N 1
ATOM 978 C CA . LEU A 1 128 ? -2.118 8.526 3.656 1.00 96.75 128 LEU A CA 1
ATOM 979 C C . LEU A 1 128 ? -2.700 9.911 3.351 1.00 96.75 128 LEU A C 1
ATOM 981 O O . LEU A 1 128 ? -2.104 10.926 3.697 1.00 96.75 128 LEU A O 1
ATOM 985 N N . TYR A 1 129 ? -3.887 9.972 2.743 1.00 96.12 129 TYR A N 1
ATOM 986 C CA . TYR A 1 129 ? -4.533 11.250 2.432 1.00 96.12 129 TYR A CA 1
ATOM 987 C C . TYR A 1 129 ? -5.066 11.995 3.665 1.00 96.12 129 TYR A C 1
ATOM 989 O O . TYR A 1 129 ? -5.172 13.223 3.631 1.00 96.12 129 TYR A O 1
ATOM 997 N N . ARG A 1 130 ? -5.443 11.276 4.731 1.00 95.12 130 ARG A N 1
ATOM 998 C CA . ARG A 1 130 ? -6.100 11.853 5.919 1.00 95.12 130 ARG A CA 1
ATOM 999 C C . ARG A 1 130 ? -5.214 11.943 7.155 1.00 95.12 130 ARG A C 1
ATOM 1001 O O . ARG A 1 130 ? -5.649 12.554 8.131 1.00 95.12 130 ARG A O 1
ATOM 1008 N N . CYS A 1 131 ? -4.026 11.339 7.161 1.00 95.19 131 CYS A N 1
ATOM 1009 C CA . CYS A 1 131 ? -3.133 11.456 8.307 1.00 95.19 131 CYS A CA 1
ATOM 1010 C C . CYS A 1 131 ? -2.582 12.881 8.431 1.00 95.19 131 CYS A C 1
ATOM 1012 O O . CYS A 1 131 ? -2.430 13.613 7.451 1.00 95.19 131 CYS A O 1
ATOM 1014 N N . GLU A 1 132 ? -2.242 13.274 9.654 1.00 93.38 132 GLU A N 1
ATOM 1015 C CA . GLU A 1 132 ? -1.432 14.470 9.868 1.00 93.38 132 GLU A CA 1
ATOM 1016 C C . GLU A 1 132 ? -0.025 14.255 9.296 1.00 93.38 132 GLU A C 1
ATOM 1018 O O . GLU A 1 132 ? 0.473 13.129 9.255 1.00 93.38 132 GLU A O 1
ATOM 1023 N N . GLU A 1 133 ? 0.644 15.331 8.875 1.00 93.25 133 GLU A N 1
ATOM 1024 C CA . GLU A 1 133 ? 1.971 15.234 8.249 1.00 93.25 133 GLU A CA 1
ATOM 1025 C C . GLU A 1 133 ? 3.001 14.537 9.153 1.00 93.25 133 GLU A C 1
ATOM 1027 O O . GLU A 1 133 ? 3.757 13.684 8.687 1.00 93.25 133 GLU A O 1
ATOM 1032 N N . GLN A 1 134 ? 2.973 14.821 10.459 1.00 93.31 134 GLN A N 1
ATOM 1033 C CA . GLN A 1 134 ? 3.856 14.194 11.450 1.00 93.31 134 GLN A CA 1
ATOM 1034 C C . GLN A 1 134 ? 3.714 12.665 11.533 1.00 93.31 134 GLN A C 1
ATOM 1036 O O . GLN A 1 134 ? 4.629 11.981 11.984 1.00 93.31 134 GLN A O 1
ATOM 1041 N N . HIS A 1 135 ? 2.576 12.122 11.100 1.00 94.19 135 HIS A N 1
ATOM 1042 C CA . HIS A 1 135 ? 2.272 10.694 11.145 1.00 94.19 135 HIS A CA 1
ATOM 1043 C C . HIS A 1 135 ? 2.528 9.983 9.815 1.00 94.19 135 HIS A C 1
ATOM 1045 O O . HIS A 1 135 ? 2.478 8.755 9.764 1.00 94.19 135 HIS A O 1
ATOM 1051 N N . LEU A 1 136 ? 2.830 10.725 8.748 1.00 94.75 136 LEU A N 1
ATOM 1052 C CA . LEU A 1 136 ? 2.901 10.183 7.397 1.00 94.75 136 LEU A CA 1
ATOM 1053 C C . LEU A 1 136 ? 3.943 9.064 7.258 1.00 94.75 136 LEU A C 1
ATOM 1055 O O . LEU A 1 136 ? 3.633 8.016 6.698 1.00 94.75 136 LEU A O 1
ATOM 1059 N N . SER A 1 137 ? 5.143 9.235 7.823 1.00 92.44 137 SER A N 1
ATOM 1060 C CA . SER A 1 137 ? 6.177 8.188 7.798 1.00 92.44 137 SER A CA 1
ATOM 1061 C C . SER A 1 137 ? 5.726 6.914 8.519 1.00 92.44 137 SER A C 1
ATOM 1063 O O . SER A 1 137 ? 5.881 5.821 7.988 1.00 92.44 137 SER A O 1
ATOM 1065 N N . THR A 1 138 ? 5.084 7.048 9.683 1.00 91.06 138 THR A N 1
ATOM 1066 C CA . THR A 1 138 ? 4.562 5.903 10.444 1.00 91.06 138 THR A CA 1
ATOM 1067 C C . THR A 1 138 ? 3.479 5.150 9.674 1.00 91.06 138 THR A C 1
ATOM 1069 O O . THR A 1 138 ? 3.443 3.923 9.700 1.00 91.06 138 THR A O 1
ATOM 1072 N N . ILE A 1 139 ? 2.600 5.863 8.964 1.00 94.31 139 ILE A N 1
ATOM 1073 C CA . ILE A 1 139 ? 1.585 5.218 8.126 1.00 94.31 139 ILE A CA 1
ATOM 1074 C C . ILE A 1 139 ? 2.229 4.550 6.907 1.00 94.31 139 ILE A C 1
ATOM 1076 O O . ILE A 1 139 ? 1.855 3.428 6.581 1.00 94.31 139 ILE A O 1
ATOM 1080 N N . LEU A 1 140 ? 3.229 5.168 6.268 1.00 93.12 140 LEU A N 1
ATOM 1081 C CA . LEU A 1 140 ? 3.971 4.543 5.165 1.00 93.12 140 LEU A CA 1
ATOM 1082 C C . LEU A 1 140 ? 4.646 3.229 5.598 1.00 93.12 140 LEU A C 1
ATOM 1084 O O . LEU A 1 140 ? 4.566 2.234 4.878 1.00 93.12 140 LEU A O 1
ATOM 1088 N N . GLU A 1 141 ? 5.212 3.179 6.803 1.00 90.94 141 GLU A N 1
ATOM 1089 C CA . GLU A 1 141 ? 5.839 1.976 7.372 1.00 90.94 141 GLU A CA 1
ATOM 1090 C C . GLU A 1 141 ? 4.848 0.828 7.648 1.00 90.94 141 GLU A C 1
ATOM 1092 O O . GLU A 1 141 ? 5.262 -0.322 7.806 1.00 90.94 141 GLU A O 1
ATOM 1097 N N . LEU A 1 142 ? 3.533 1.081 7.652 1.00 90.88 142 LEU A N 1
ATOM 1098 C CA . LEU A 1 142 ? 2.519 0.054 7.914 1.00 90.88 142 LEU A CA 1
ATOM 1099 C C . LEU A 1 142 ? 2.633 -1.137 6.950 1.00 90.88 142 LEU A C 1
ATOM 1101 O O . LEU A 1 142 ? 2.480 -2.286 7.359 1.00 90.88 142 LEU A O 1
ATOM 1105 N N . PHE A 1 143 ? 2.929 -0.885 5.67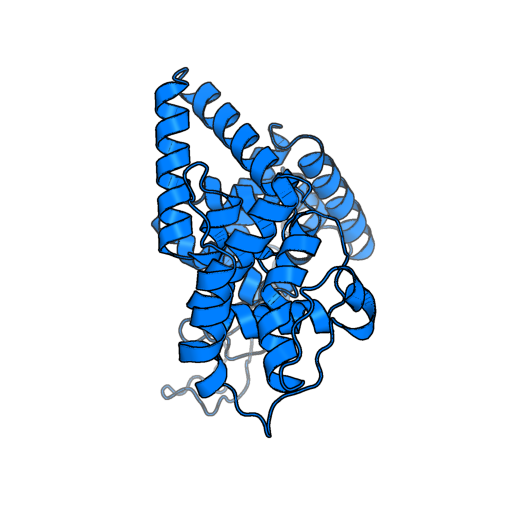3 1.00 89.81 143 PHE A N 1
ATOM 1106 C CA . PHE A 1 143 ? 3.056 -1.955 4.683 1.00 89.81 143 PHE A CA 1
ATOM 1107 C C . PHE A 1 143 ? 4.399 -2.686 4.757 1.00 89.81 143 PHE A C 1
ATOM 1109 O O . PHE A 1 143 ? 4.478 -3.815 4.272 1.00 89.81 143 PHE A O 1
ATOM 1116 N N . GLU A 1 144 ? 5.425 -2.143 5.424 1.00 85.50 144 GLU A N 1
ATOM 1117 C CA . GLU A 1 144 ? 6.688 -2.863 5.663 1.00 85.50 144 GLU A CA 1
ATOM 1118 C C . GLU A 1 144 ? 6.428 -4.141 6.455 1.00 85.50 144 GLU A C 1
ATOM 1120 O O . GLU A 1 144 ? 6.844 -5.233 6.059 1.00 85.50 144 GLU A O 1
ATOM 1125 N N . GLY A 1 145 ? 5.621 -4.010 7.505 1.00 82.50 145 GLY A N 1
ATOM 1126 C CA . GLY A 1 145 ? 5.155 -5.105 8.336 1.00 82.50 145 GLY A CA 1
ATOM 1127 C C . GLY A 1 145 ? 3.945 -5.848 7.774 1.00 82.50 145 GLY A C 1
ATOM 1128 O O . GLY A 1 145 ? 3.248 -6.481 8.548 1.00 82.50 145 GLY A O 1
ATOM 1129 N N . LEU A 1 146 ? 3.650 -5.796 6.473 1.00 88.44 146 LEU A N 1
ATOM 1130 C CA . LEU A 1 146 ? 2.598 -6.598 5.838 1.00 88.44 146 LEU A CA 1
ATOM 1131 C C . LEU A 1 146 ? 3.158 -7.426 4.679 1.00 88.44 146 LEU A C 1
ATOM 1133 O O . LEU A 1 146 ? 4.229 -7.162 4.133 1.00 88.44 146 LEU A O 1
ATOM 1137 N N . CYS A 1 147 ? 2.413 -8.451 4.267 1.00 87.19 147 CYS A N 1
ATOM 1138 C CA . CYS A 1 147 ? 2.729 -9.225 3.066 1.00 87.19 147 CYS A CA 1
ATOM 1139 C C . CYS A 1 147 ? 2.204 -8.522 1.799 1.00 87.19 147 CYS A C 1
ATOM 1141 O O . CYS A 1 147 ? 1.506 -9.131 0.995 1.00 87.19 147 CYS A O 1
ATOM 1143 N N . SER A 1 148 ? 2.476 -7.222 1.669 1.00 89.44 148 SER A N 1
ATOM 1144 C CA . SER A 1 148 ? 2.086 -6.368 0.541 1.00 89.44 148 SER A CA 1
ATOM 1145 C C . SER A 1 148 ? 2.937 -5.092 0.521 1.00 89.44 148 SER A C 1
ATOM 1147 O O . SER A 1 148 ? 3.699 -4.851 1.460 1.00 89.44 148 SER A O 1
ATOM 1149 N N . SER A 1 149 ? 2.808 -4.284 -0.532 1.00 92.44 149 SER A N 1
ATOM 1150 C CA . SER A 1 149 ? 3.418 -2.953 -0.654 1.00 92.44 149 SER A CA 1
ATOM 1151 C C . SER A 1 149 ? 2.393 -1.929 -1.147 1.00 92.44 149 SER A C 1
ATOM 1153 O O . SER A 1 149 ? 1.433 -2.287 -1.831 1.00 92.44 149 SER A O 1
ATOM 1155 N N . TRP A 1 150 ? 2.612 -0.653 -0.830 1.00 95.38 150 TRP A N 1
ATOM 1156 C CA . TRP A 1 150 ? 1.792 0.458 -1.316 1.00 95.38 150 TRP A CA 1
ATOM 1157 C C . TRP A 1 150 ? 1.747 0.517 -2.851 1.00 95.38 150 TRP A C 1
ATOM 1159 O O . TRP A 1 150 ? 0.686 0.770 -3.419 1.00 95.38 150 TRP A O 1
ATOM 1169 N N . VAL A 1 151 ? 2.863 0.203 -3.524 1.00 95.25 151 VAL A N 1
ATOM 1170 C CA . VAL A 1 151 ? 2.963 0.170 -5.000 1.00 95.25 151 VAL A CA 1
ATOM 1171 C C . VAL A 1 151 ? 2.172 -0.973 -5.645 1.00 95.25 151 VAL A C 1
ATOM 1173 O O . VAL A 1 151 ? 1.987 -0.985 -6.858 1.00 95.25 151 VAL A O 1
ATOM 1176 N N . LEU A 1 152 ? 1.722 -1.952 -4.856 1.00 95.50 152 LEU A N 1
ATOM 1177 C CA . LEU A 1 152 ? 0.911 -3.077 -5.332 1.00 95.50 152 LEU A CA 1
ATOM 1178 C C . LEU A 1 152 ? -0.588 -2.835 -5.158 1.00 95.50 152 LEU A C 1
ATOM 1180 O O . LEU A 1 152 ? -1.391 -3.638 -5.633 1.00 95.50 152 LEU A O 1
ATOM 1184 N N . LEU A 1 153 ? -0.981 -1.760 -4.467 1.00 94.75 153 LEU A N 1
ATOM 1185 C CA . LEU A 1 153 ? -2.390 -1.419 -4.344 1.00 94.75 153 LEU A CA 1
ATOM 1186 C C . LEU A 1 153 ? -2.967 -1.068 -5.724 1.00 94.75 153 LEU A C 1
ATOM 1188 O O . LEU A 1 153 ? -2.300 -0.376 -6.499 1.00 94.75 153 LEU A O 1
ATOM 1192 N N . PRO A 1 154 ? -4.205 -1.501 -6.031 1.00 93.19 154 PRO A N 1
ATOM 1193 C CA . PRO A 1 154 ? -4.810 -1.242 -7.328 1.00 93.19 154 PRO A CA 1
ATOM 1194 C C . PRO A 1 154 ? -4.857 0.250 -7.669 1.00 93.19 154 PRO A C 1
ATOM 1196 O O . PRO A 1 154 ? -5.208 1.075 -6.826 1.00 93.19 154 PRO A O 1
ATOM 1199 N N . TYR A 1 155 ? -4.604 0.608 -8.926 1.00 92.75 155 TYR A N 1
ATOM 1200 C CA . TYR A 1 155 ? -4.682 1.989 -9.403 1.00 92.75 155 TYR A CA 1
ATOM 1201 C C . TYR A 1 155 ? -6.054 2.619 -9.108 1.00 92.75 155 TYR A C 1
ATOM 1203 O O . TYR A 1 155 ? -6.135 3.733 -8.594 1.00 92.75 155 TYR A O 1
ATOM 1211 N N . GLY A 1 156 ? -7.136 1.860 -9.322 1.00 92.38 156 GLY A N 1
ATOM 1212 C CA . GLY A 1 156 ? -8.495 2.305 -9.003 1.00 92.38 156 GLY A CA 1
ATOM 1213 C C . GLY A 1 156 ? -8.723 2.604 -7.516 1.00 92.38 156 GLY A C 1
ATOM 1214 O O . GLY A 1 156 ? -9.547 3.451 -7.191 1.00 92.38 156 GLY A O 1
ATOM 1215 N N . ALA A 1 157 ? -7.971 1.978 -6.603 1.00 93.81 157 ALA A N 1
ATOM 1216 C CA . ALA A 1 157 ? -8.045 2.288 -5.176 1.00 93.81 157 ALA A CA 1
ATOM 1217 C C . ALA A 1 157 ? -7.455 3.671 -4.855 1.00 93.81 157 ALA A C 1
ATOM 1219 O O . ALA A 1 157 ? -8.009 4.401 -4.032 1.00 93.81 157 ALA A O 1
ATOM 1220 N N . TRP A 1 158 ? -6.355 4.044 -5.517 1.00 95.06 158 TRP A N 1
ATOM 1221 C CA . TRP A 1 158 ? -5.743 5.367 -5.379 1.00 95.06 158 TRP A CA 1
ATOM 1222 C C . TRP A 1 158 ? -6.630 6.471 -5.950 1.00 95.06 158 TRP A C 1
ATOM 1224 O O . TRP A 1 158 ? -6.797 7.503 -5.299 1.00 95.06 158 TRP A O 1
ATOM 1234 N N . ASP A 1 159 ? -7.229 6.242 -7.121 1.00 93.50 159 ASP A N 1
ATOM 1235 C CA . ASP A 1 159 ? -8.161 7.200 -7.721 1.00 93.50 159 ASP A CA 1
ATOM 1236 C C . ASP A 1 159 ? -9.430 7.353 -6.868 1.00 93.50 159 ASP A C 1
ATOM 1238 O O . ASP A 1 159 ? -9.791 8.467 -6.495 1.00 93.50 159 ASP A O 1
ATOM 1242 N N . ALA A 1 160 ? -10.041 6.247 -6.427 1.00 94.25 160 ALA A N 1
ATOM 1243 C CA . ALA A 1 160 ? -11.201 6.292 -5.536 1.00 94.25 160 ALA A CA 1
ATOM 1244 C C . ALA A 1 160 ? -10.908 7.048 -4.227 1.00 94.25 160 ALA A C 1
ATOM 1246 O O . ALA A 1 160 ? -11.736 7.834 -3.763 1.00 94.25 160 ALA A O 1
ATOM 1247 N N . ALA A 1 161 ? -9.718 6.871 -3.646 1.00 96.12 161 ALA A N 1
ATOM 1248 C CA . ALA A 1 161 ? -9.304 7.612 -2.459 1.00 96.12 161 ALA A CA 1
ATOM 1249 C C . ALA A 1 161 ? -9.090 9.106 -2.726 1.00 96.12 161 ALA A C 1
ATOM 1251 O O . ALA A 1 161 ? -9.490 9.928 -1.900 1.00 96.12 161 ALA A O 1
ATOM 1252 N N . PHE A 1 162 ? -8.507 9.464 -3.874 1.00 95.25 162 PHE A N 1
ATOM 1253 C CA . PHE A 1 162 ? -8.367 10.856 -4.298 1.00 95.25 162 PHE A CA 1
ATOM 1254 C C . PHE A 1 162 ? -9.738 11.536 -4.402 1.00 95.25 162 PHE A C 1
ATOM 1256 O O . PHE A 1 162 ? -9.947 12.594 -3.806 1.00 95.25 162 PHE A O 1
ATOM 1263 N N . GLN A 1 163 ? -10.697 10.902 -5.088 1.00 94.31 163 GLN A N 1
ATOM 1264 C CA . GLN A 1 163 ? -12.057 11.433 -5.236 1.00 94.31 163 GLN A CA 1
ATOM 1265 C C . GLN A 1 163 ? -12.768 11.544 -3.881 1.00 94.31 163 GLN A C 1
ATOM 1267 O O . GLN A 1 163 ? -13.346 12.581 -3.557 1.00 94.31 163 GLN A O 1
ATOM 1272 N N . ALA A 1 164 ? -12.680 10.505 -3.045 1.00 95.19 164 ALA A N 1
ATOM 1273 C CA . ALA A 1 164 ? -13.308 10.491 -1.727 1.00 95.19 164 ALA A CA 1
ATOM 1274 C C . ALA A 1 164 ? -12.736 11.558 -0.786 1.00 95.19 164 ALA A C 1
ATOM 1276 O O . ALA A 1 164 ? -13.476 12.179 -0.018 1.00 95.19 164 ALA A O 1
ATOM 1277 N N . GLN A 1 165 ? -11.425 11.797 -0.843 1.00 95.50 165 GLN A N 1
ATOM 1278 C CA . GLN A 1 165 ? -10.803 12.868 -0.078 1.00 95.50 165 GLN A CA 1
ATOM 1279 C C . GLN A 1 165 ? -11.181 14.248 -0.625 1.00 95.50 165 GLN A C 1
ATOM 1281 O O . GLN A 1 165 ? -11.465 15.144 0.168 1.00 95.50 165 GLN A O 1
ATOM 1286 N N . GLY A 1 166 ? -11.256 14.413 -1.947 1.00 93.62 166 GLY A N 1
ATOM 1287 C CA . GLY A 1 166 ? -11.758 15.636 -2.574 1.00 93.62 166 GLY A CA 1
ATOM 1288 C C . GLY A 1 166 ? -13.167 15.985 -2.103 1.00 93.62 166 GLY A C 1
ATOM 1289 O O . GLY A 1 166 ? -13.382 17.080 -1.587 1.00 93.62 166 GLY A O 1
ATOM 1290 N N . HIS A 1 167 ? -14.102 15.031 -2.167 1.00 92.94 167 HIS A N 1
ATOM 1291 C CA . HIS A 1 167 ? -15.465 15.215 -1.659 1.00 92.94 167 HIS A CA 1
ATOM 1292 C C . HIS A 1 167 ? -15.492 15.590 -0.172 1.00 92.94 167 HIS A C 1
ATOM 1294 O O . HIS A 1 167 ? -16.199 16.521 0.216 1.00 92.94 167 HIS A O 1
ATOM 1300 N N . TYR A 1 168 ? -14.691 14.915 0.659 1.00 92.62 168 TYR A N 1
ATOM 1301 C CA . TYR A 1 168 ? -14.596 15.227 2.085 1.00 92.62 168 TYR A CA 1
ATOM 1302 C C . TYR A 1 168 ? -14.127 16.669 2.332 1.00 92.62 168 TYR A C 1
ATOM 1304 O O . TYR A 1 168 ? -14.722 17.378 3.143 1.00 92.62 168 TYR A O 1
ATOM 1312 N N . LEU A 1 169 ? -13.098 17.124 1.614 1.00 93.19 169 LEU A N 1
ATOM 1313 C CA . LEU A 1 169 ? -12.554 18.477 1.750 1.00 93.19 169 LEU A CA 1
ATOM 1314 C C . LEU A 1 169 ? -13.543 19.543 1.262 1.00 93.19 169 LEU A C 1
ATOM 1316 O O . LEU A 1 169 ? -13.761 20.530 1.966 1.00 93.19 169 LEU A O 1
ATOM 1320 N N . VAL A 1 170 ? -14.198 19.317 0.120 1.00 93.00 170 VAL A N 1
ATOM 1321 C CA . VAL A 1 170 ? -15.227 20.229 -0.406 1.00 93.00 170 VAL A CA 1
ATOM 1322 C C . VAL A 1 170 ? -16.409 20.329 0.554 1.00 93.00 170 VAL A C 1
ATOM 1324 O O . VAL A 1 170 ? -16.823 21.433 0.879 1.00 93.00 170 VAL A O 1
ATOM 1327 N N . SER A 1 171 ? -16.891 19.217 1.119 1.00 89.62 171 SER A N 1
ATOM 1328 C CA . SER A 1 171 ? -18.018 19.256 2.068 1.00 89.62 171 SER A CA 1
ATOM 1329 C C . SER A 1 171 ? -17.741 20.045 3.357 1.00 89.62 171 SER A C 1
ATOM 1331 O O . SER A 1 171 ? -18.673 20.388 4.081 1.00 89.62 171 SER A O 1
ATOM 1333 N N . ARG A 1 172 ? -16.465 20.310 3.677 1.00 86.44 172 ARG A N 1
ATOM 1334 C CA . ARG A 1 172 ? -16.058 21.017 4.899 1.00 86.44 172 ARG A CA 1
ATOM 1335 C C . ARG A 1 172 ? -15.991 22.527 4.722 1.00 86.44 172 ARG A C 1
ATOM 1337 O O . ARG A 1 172 ? -16.287 23.231 5.683 1.00 86.44 172 ARG A O 1
ATOM 1344 N N . LEU A 1 173 ? -15.551 23.001 3.556 1.00 85.81 173 LEU A N 1
ATOM 1345 C CA . LEU A 1 173 ? -15.253 24.419 3.313 1.00 85.81 173 LEU A CA 1
ATOM 1346 C C . LEU A 1 173 ? -15.923 25.004 2.060 1.00 85.81 173 LEU A C 1
ATOM 1348 O O . LEU A 1 173 ? -15.780 26.197 1.827 1.00 85.81 173 LEU A O 1
ATOM 1352 N N . ASP A 1 174 ? -16.641 24.191 1.279 1.00 87.12 174 ASP A N 1
ATOM 1353 C CA . ASP A 1 174 ? -17.317 24.572 0.027 1.00 87.12 174 ASP A CA 1
ATOM 1354 C C . ASP A 1 174 ? -16.397 25.272 -0.999 1.00 87.12 174 ASP A C 1
ATOM 1356 O O . ASP A 1 174 ? -16.817 26.124 -1.776 1.00 87.12 174 ASP A O 1
ATOM 1360 N N . ASP A 1 175 ? -15.109 24.906 -1.001 1.00 91.50 175 ASP A N 1
ATOM 1361 C CA . ASP A 1 175 ? -14.091 25.450 -1.907 1.00 91.50 175 ASP A CA 1
ATOM 1362 C C . ASP A 1 175 ? -13.361 24.313 -2.655 1.00 91.50 175 ASP A C 1
ATOM 1364 O O . ASP A 1 175 ? -12.434 23.686 -2.119 1.00 91.50 175 ASP A O 1
ATOM 1368 N N . PRO A 1 176 ? -13.761 24.030 -3.911 1.00 91.75 176 PRO A N 1
ATOM 1369 C CA . PRO A 1 176 ? -13.120 23.021 -4.751 1.00 91.75 176 PRO A CA 1
ATOM 1370 C C . PRO A 1 176 ? -11.657 23.314 -5.096 1.00 91.75 176 PRO A C 1
ATOM 1372 O O . PRO A 1 176 ? -10.863 22.381 -5.231 1.00 91.75 176 PRO A O 1
ATOM 1375 N N . GLN A 1 177 ? -11.277 24.585 -5.243 1.00 92.00 177 GLN A N 1
ATOM 1376 C CA . GLN A 1 177 ? -9.917 24.952 -5.638 1.00 92.00 177 GLN A CA 1
ATOM 1377 C C . GLN A 1 177 ? -8.948 24.787 -4.467 1.00 92.00 177 GLN A C 1
ATOM 1379 O O . GLN A 1 177 ? -7.846 24.251 -4.633 1.00 92.00 177 GLN A O 1
ATOM 1384 N N . TRP A 1 178 ? -9.374 25.180 -3.268 1.00 93.88 178 TRP A N 1
ATOM 1385 C CA . TRP A 1 178 ? -8.652 24.886 -2.036 1.00 93.88 178 TRP A CA 1
ATOM 1386 C C . TRP A 1 178 ? -8.507 23.377 -1.811 1.00 93.88 178 TRP A C 1
ATOM 1388 O O . TRP A 1 178 ? -7.403 22.906 -1.530 1.00 93.88 178 TRP A O 1
ATOM 1398 N N . ALA A 1 179 ? -9.586 22.605 -1.988 1.00 93.50 179 ALA A N 1
ATOM 1399 C CA . ALA A 1 179 ? -9.559 21.152 -1.816 1.00 93.50 179 ALA A CA 1
ATOM 1400 C C . ALA A 1 179 ? -8.553 20.484 -2.766 1.00 93.50 179 ALA A C 1
ATOM 1402 O O . ALA A 1 179 ? -7.749 19.657 -2.332 1.00 93.50 179 ALA A O 1
ATOM 1403 N N . LEU A 1 180 ? -8.545 20.886 -4.042 1.00 92.69 180 LEU A N 1
ATOM 1404 C CA . LEU A 1 180 ? -7.580 20.392 -5.024 1.00 92.69 180 LEU A CA 1
ATOM 1405 C C . LEU A 1 180 ? -6.140 20.771 -4.650 1.00 92.69 180 LEU A C 1
ATOM 1407 O O . LEU A 1 180 ? -5.248 19.935 -4.747 1.00 92.69 180 LEU A O 1
ATOM 1411 N N . THR A 1 181 ? -5.917 21.998 -4.175 1.00 93.62 181 THR A N 1
ATOM 1412 C CA . THR A 1 181 ? -4.585 22.462 -3.751 1.00 93.62 181 THR A CA 1
ATOM 1413 C C . THR A 1 181 ? -4.060 21.615 -2.589 1.00 93.62 181 THR A C 1
ATOM 1415 O O . THR A 1 181 ? -2.945 21.105 -2.655 1.00 93.62 181 THR A O 1
ATOM 1418 N N . ARG A 1 182 ? -4.894 21.367 -1.569 1.00 93.88 182 ARG A N 1
ATOM 1419 C CA . ARG A 1 182 ? -4.554 20.502 -0.426 1.00 93.88 182 ARG A CA 1
ATOM 1420 C C . ARG A 1 182 ? -4.279 19.056 -0.819 1.00 93.88 182 ARG A C 1
ATOM 1422 O O . ARG A 1 182 ? -3.402 18.423 -0.235 1.00 93.88 182 ARG A O 1
ATOM 1429 N N . LEU A 1 183 ? -5.020 18.523 -1.789 1.00 94.25 183 LEU A N 1
ATOM 1430 C CA . LEU A 1 183 ? -4.765 17.187 -2.321 1.00 94.25 183 LEU A CA 1
ATOM 1431 C C . LEU A 1 183 ? -3.400 17.109 -3.002 1.00 94.25 183 LEU A C 1
ATOM 1433 O O . LEU A 1 183 ? -2.633 16.201 -2.696 1.00 94.25 183 LEU A O 1
ATOM 1437 N N . THR A 1 184 ? -3.082 18.065 -3.873 1.00 94.25 184 THR A N 1
ATOM 1438 C CA . THR A 1 184 ? -1.792 18.108 -4.572 1.00 94.25 184 THR A CA 1
ATOM 1439 C C . THR A 1 184 ? -0.626 18.282 -3.595 1.00 94.25 184 THR A C 1
ATOM 1441 O O . THR A 1 184 ? 0.370 17.571 -3.704 1.00 94.25 184 THR A O 1
ATOM 1444 N N . GLU A 1 185 ? -0.758 19.158 -2.591 1.00 94.88 185 GLU A N 1
ATOM 1445 C CA . GLU A 1 185 ? 0.224 19.295 -1.502 1.00 94.88 185 GLU A CA 1
ATOM 1446 C C . GLU A 1 185 ? 0.471 17.948 -0.810 1.00 94.88 185 GLU A C 1
ATOM 1448 O O . GLU A 1 185 ? 1.614 17.502 -0.705 1.00 94.88 185 GLU A O 1
ATOM 1453 N N . ARG A 1 186 ? -0.602 17.241 -0.429 1.00 96.19 186 ARG A N 1
ATOM 1454 C CA . ARG A 1 186 ? -0.492 15.929 0.216 1.00 96.19 186 ARG A CA 1
ATOM 1455 C C . ARG A 1 186 ? 0.164 14.882 -0.687 1.00 96.19 186 ARG A C 1
ATOM 1457 O O . ARG A 1 186 ? 0.963 14.086 -0.203 1.00 96.19 186 ARG A O 1
ATOM 1464 N N . GLN A 1 187 ? -0.146 14.864 -1.983 1.00 96.38 187 GLN A N 1
ATOM 1465 C CA . GLN A 1 187 ? 0.499 13.956 -2.940 1.00 96.38 187 GLN A CA 1
ATOM 1466 C C . GLN A 1 187 ? 2.005 14.206 -3.019 1.00 96.38 187 GLN A C 1
ATOM 1468 O O . GLN A 1 187 ? 2.781 13.253 -2.967 1.00 96.38 187 GLN A O 1
ATOM 1473 N N . ASN A 1 188 ? 2.418 15.473 -3.054 1.00 95.06 188 ASN A N 1
ATOM 1474 C CA . ASN A 1 188 ? 3.827 15.855 -3.053 1.00 95.06 188 ASN A CA 1
ATOM 1475 C C . ASN A 1 188 ? 4.526 15.464 -1.743 1.00 95.06 188 ASN A C 1
ATOM 1477 O O . ASN A 1 188 ? 5.648 14.966 -1.773 1.00 95.06 188 ASN A O 1
ATOM 1481 N N . GLU A 1 189 ? 3.865 15.617 -0.595 1.00 96.31 189 GLU A N 1
ATOM 1482 C CA . GLU A 1 189 ? 4.393 15.178 0.703 1.00 96.31 189 GLU A CA 1
ATOM 1483 C C . GLU A 1 189 ? 4.572 13.656 0.798 1.00 96.31 189 GLU A C 1
ATOM 1485 O O . GLU A 1 189 ? 5.550 13.194 1.400 1.00 96.31 189 GLU A O 1
ATOM 1490 N N . ILE A 1 190 ? 3.636 12.885 0.227 1.00 96.75 190 ILE A N 1
ATOM 1491 C CA . ILE A 1 190 ? 3.731 11.423 0.119 1.00 96.75 190 ILE A CA 1
ATOM 1492 C C . ILE A 1 190 ? 4.893 11.064 -0.809 1.00 96.75 190 ILE A C 1
ATOM 1494 O O . ILE A 1 190 ? 5.773 10.308 -0.407 1.00 96.75 190 ILE A O 1
ATOM 1498 N N . ALA A 1 1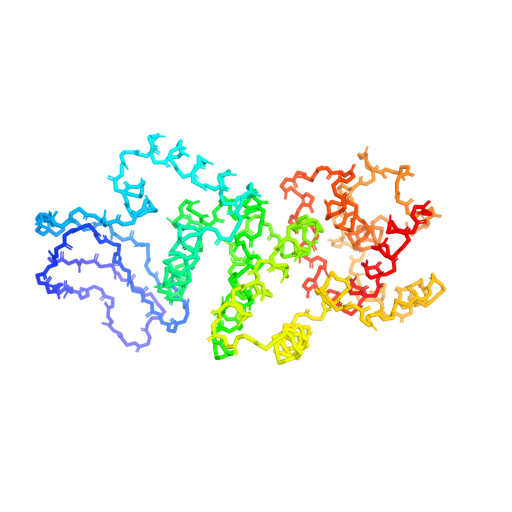91 ? 4.944 11.642 -2.011 1.00 95.25 191 ALA A N 1
ATOM 1499 C CA . ALA A 1 191 ? 5.989 11.386 -3.000 1.00 95.25 191 ALA A CA 1
ATOM 1500 C C . ALA A 1 191 ? 7.390 11.779 -2.504 1.00 95.25 191 ALA A C 1
ATOM 1502 O O . ALA A 1 191 ? 8.364 11.098 -2.809 1.00 95.25 191 ALA A O 1
ATOM 1503 N N . ALA A 1 192 ? 7.512 12.827 -1.687 1.00 94.56 192 ALA A N 1
ATOM 1504 C CA . ALA A 1 192 ? 8.786 13.218 -1.088 1.00 94.56 192 ALA A CA 1
ATOM 1505 C C . ALA A 1 192 ? 9.334 12.161 -0.110 1.00 94.56 192 ALA A C 1
ATOM 1507 O O . ALA A 1 192 ? 10.549 12.024 0.028 1.00 94.56 192 ALA A O 1
ATOM 1508 N N . ARG A 1 193 ? 8.453 11.413 0.571 1.00 94.94 193 ARG A N 1
ATOM 1509 C CA . ARG A 1 193 ? 8.822 10.369 1.546 1.00 94.94 193 ARG A CA 1
ATOM 1510 C C . ARG A 1 193 ? 8.870 8.967 0.930 1.00 94.94 193 ARG A C 1
ATOM 1512 O O . ARG A 1 193 ? 9.658 8.141 1.375 1.00 94.94 193 ARG A O 1
ATOM 1519 N N . ALA A 1 194 ? 8.059 8.715 -0.094 1.00 94.75 194 ALA A N 1
ATOM 1520 C CA . ALA A 1 194 ? 7.983 7.466 -0.847 1.00 94.75 194 ALA A CA 1
ATOM 1521 C C . ALA A 1 194 ? 7.925 7.761 -2.363 1.00 94.75 194 ALA A C 1
ATOM 1523 O O . ALA A 1 194 ? 6.846 7.702 -2.966 1.00 94.75 194 ALA A O 1
ATOM 1524 N N . PRO A 1 195 ? 9.070 8.088 -3.000 1.00 94.06 195 PRO A N 1
ATOM 1525 C CA . PRO A 1 195 ? 9.132 8.500 -4.408 1.00 94.06 195 PRO A CA 1
ATOM 1526 C C . PRO A 1 195 ? 8.541 7.488 -5.387 1.00 94.06 195 PRO A C 1
ATOM 1528 O O . PRO A 1 195 ? 7.977 7.867 -6.411 1.00 94.06 195 PRO A O 1
ATOM 1531 N N . GLN A 1 196 ? 8.601 6.202 -5.049 1.00 93.56 196 GLN A N 1
ATOM 1532 C CA . GLN A 1 196 ? 8.041 5.124 -5.852 1.00 93.56 196 GLN A CA 1
ATOM 1533 C C . GLN A 1 196 ? 6.511 5.177 -5.981 1.00 93.56 196 GLN A C 1
ATOM 1535 O O . GLN A 1 196 ? 5.960 4.548 -6.882 1.00 93.56 196 GLN A O 1
ATOM 1540 N N . LEU A 1 197 ? 5.818 5.935 -5.121 1.00 96.00 197 LEU A N 1
ATOM 1541 C CA . LEU A 1 197 ? 4.373 6.165 -5.217 1.00 96.00 197 LEU A CA 1
ATOM 1542 C C . LEU A 1 197 ? 4.010 7.335 -6.130 1.00 96.00 197 LEU A C 1
ATOM 1544 O O . LEU A 1 197 ? 2.871 7.394 -6.592 1.00 96.00 197 LEU A O 1
ATOM 1548 N N . ALA A 1 198 ? 4.952 8.233 -6.436 1.00 95.12 198 ALA A N 1
ATOM 1549 C CA . ALA A 1 198 ? 4.702 9.387 -7.299 1.00 95.12 198 ALA A CA 1
ATOM 1550 C C . ALA A 1 198 ? 4.027 9.016 -8.637 1.00 95.12 198 ALA A C 1
ATOM 1552 O O . ALA A 1 198 ? 3.044 9.669 -8.983 1.00 95.12 198 ALA A O 1
ATOM 1553 N N . PRO A 1 199 ? 4.422 7.938 -9.353 1.00 93.62 199 PRO A N 1
ATOM 1554 C CA . PRO A 1 199 ? 3.776 7.574 -10.617 1.00 93.62 199 PRO A CA 1
ATOM 1555 C C . PRO A 1 199 ? 2.312 7.110 -10.491 1.00 93.62 199 PRO A C 1
ATOM 1557 O O . PRO A 1 199 ? 1.559 7.109 -11.474 1.00 93.62 199 PRO A O 1
ATOM 1560 N N . LEU A 1 200 ? 1.898 6.684 -9.293 1.00 91.81 200 LEU A N 1
ATOM 1561 C CA . LEU A 1 200 ? 0.513 6.314 -9.001 1.00 91.81 200 LEU A CA 1
ATOM 1562 C C . LEU A 1 200 ? -0.339 7.533 -8.656 1.00 91.81 200 LEU A C 1
ATOM 1564 O O . LEU A 1 200 ? -1.487 7.604 -9.093 1.00 91.81 200 LEU A O 1
ATOM 1568 N N . ILE A 1 201 ? 0.206 8.457 -7.860 1.00 94.19 201 ILE A N 1
ATOM 1569 C CA . ILE A 1 201 ? -0.587 9.498 -7.195 1.00 94.19 201 ILE A CA 1
ATOM 1570 C C . ILE A 1 201 ? -0.441 10.881 -7.838 1.00 94.19 201 ILE A C 1
ATOM 1572 O O . ILE A 1 201 ? -1.430 11.604 -7.921 1.00 94.19 201 ILE A O 1
ATOM 1576 N N . CYS A 1 202 ? 0.742 11.259 -8.322 1.00 92.81 202 CYS A N 1
ATOM 1577 C CA . CYS A 1 202 ? 0.996 12.596 -8.860 1.00 92.81 202 CYS A CA 1
ATOM 1578 C C . CYS A 1 202 ? 0.520 12.686 -10.316 1.00 92.81 202 CYS A C 1
ATOM 1580 O O . CYS A 1 202 ? 0.954 11.924 -11.180 1.00 92.81 202 CYS A O 1
ATOM 1582 N N . ARG A 1 203 ? -0.379 13.633 -10.602 1.00 84.19 203 ARG A N 1
ATOM 1583 C CA . ARG A 1 203 ? -0.969 13.817 -11.945 1.00 84.19 203 ARG A CA 1
ATOM 1584 C C . ARG A 1 203 ? -0.014 14.465 -12.948 1.00 84.19 203 ARG A C 1
ATOM 1586 O O . ARG A 1 203 ? -0.193 14.305 -14.148 1.00 84.19 203 ARG A O 1
ATOM 1593 N N . ASP A 1 204 ? 0.966 15.199 -12.448 1.00 85.88 204 ASP A N 1
ATOM 1594 C CA . ASP A 1 204 ? 2.028 15.879 -13.186 1.00 85.88 204 ASP A CA 1
ATOM 1595 C C . ASP A 1 204 ? 3.316 15.043 -13.273 1.00 85.88 204 ASP A C 1
ATOM 1597 O O . ASP A 1 204 ? 4.348 15.534 -13.732 1.00 85.88 204 ASP A O 1
ATOM 1601 N N . PHE A 1 205 ? 3.269 13.772 -12.856 1.00 90.00 205 PHE A N 1
ATOM 1602 C CA . PHE A 1 205 ? 4.412 12.876 -12.957 1.00 90.00 205 PHE A CA 1
ATOM 1603 C C . PHE A 1 205 ? 4.829 12.683 -14.421 1.00 90.00 205 PHE A C 1
ATOM 1605 O O . PHE A 1 205 ? 4.060 12.182 -15.243 1.00 90.00 205 PHE A O 1
ATOM 1612 N N . SER A 1 206 ? 6.077 13.038 -14.730 1.00 91.44 206 SER A N 1
ATOM 1613 C CA . SER A 1 206 ? 6.686 12.790 -16.035 1.00 91.44 206 SER A CA 1
ATOM 1614 C C . SER A 1 206 ? 7.505 11.495 -15.984 1.00 91.44 206 SER A C 1
ATOM 1616 O O . SER A 1 206 ? 8.535 11.466 -15.304 1.00 91.44 206 SER A O 1
ATOM 1618 N N . PRO A 1 207 ? 7.097 10.427 -16.689 1.00 92.75 207 PRO A N 1
ATOM 1619 C CA . PRO A 1 207 ? 7.850 9.179 -16.722 1.00 92.75 207 PRO A CA 1
ATOM 1620 C C . PRO A 1 207 ? 9.167 9.333 -17.489 1.00 92.75 207 PRO A C 1
ATOM 1622 O O . PRO A 1 207 ? 9.294 10.166 -18.388 1.00 92.75 207 PRO A O 1
ATOM 1625 N N . ALA A 1 208 ? 10.142 8.496 -17.134 1.00 94.06 208 ALA A N 1
ATOM 1626 C CA . ALA A 1 208 ? 11.367 8.325 -17.909 1.00 94.06 208 ALA A CA 1
ATOM 1627 C C . ALA A 1 208 ? 11.071 7.590 -19.228 1.00 94.06 208 ALA A C 1
ATOM 1629 O O . ALA A 1 208 ? 10.078 6.865 -19.316 1.00 94.06 208 ALA A O 1
ATOM 1630 N N . THR A 1 209 ? 11.930 7.741 -20.237 1.00 95.38 209 THR A N 1
ATOM 1631 C CA . THR A 1 209 ? 11.830 6.949 -21.474 1.00 95.38 209 THR A CA 1
ATOM 1632 C C . THR A 1 209 ? 12.307 5.512 -21.252 1.00 95.38 209 THR A C 1
ATOM 1634 O O . THR A 1 209 ? 12.960 5.199 -20.251 1.00 95.38 209 THR A O 1
ATOM 1637 N N . TRP A 1 210 ? 12.021 4.624 -22.208 1.00 95.19 210 TRP A N 1
ATOM 1638 C CA . TRP A 1 210 ? 12.564 3.266 -22.183 1.00 95.19 210 TRP A CA 1
ATOM 1639 C C . TRP A 1 210 ? 14.098 3.265 -22.176 1.00 95.19 210 TRP A C 1
ATOM 1641 O O . TRP A 1 210 ? 14.708 2.535 -21.390 1.00 95.19 210 TRP A O 1
ATOM 1651 N N . GLU A 1 211 ? 14.730 4.101 -23.010 1.00 95.38 211 GLU A N 1
ATOM 1652 C CA . GLU A 1 211 ? 16.189 4.212 -23.050 1.00 95.38 211 GLU A CA 1
ATOM 1653 C C . GLU A 1 211 ? 16.765 4.661 -21.703 1.00 95.38 211 GLU A C 1
ATOM 1655 O O . GLU A 1 211 ? 17.769 4.100 -21.256 1.00 95.38 211 GLU A O 1
ATOM 1660 N N . ASP A 1 212 ? 16.115 5.610 -21.025 1.00 95.69 212 ASP A N 1
ATOM 1661 C CA . ASP A 1 212 ? 16.547 6.098 -19.713 1.00 95.69 212 ASP A CA 1
ATOM 1662 C C . ASP A 1 212 ? 16.437 5.011 -18.639 1.00 95.69 212 ASP A C 1
ATOM 1664 O O . ASP A 1 212 ? 17.334 4.862 -17.804 1.00 95.69 212 ASP A O 1
ATOM 1668 N N . VAL A 1 213 ? 15.344 4.237 -18.648 1.00 96.06 213 VAL A N 1
ATOM 1669 C CA . VAL A 1 213 ? 15.137 3.114 -17.719 1.00 96.06 213 VAL A CA 1
ATOM 1670 C C . VAL A 1 213 ? 16.212 2.054 -17.927 1.00 96.06 213 VAL A C 1
ATOM 1672 O O . VAL A 1 213 ? 16.854 1.627 -16.962 1.00 96.06 213 VAL A O 1
ATOM 1675 N N . ARG A 1 214 ? 16.435 1.652 -19.182 1.00 94.62 214 ARG A N 1
ATOM 1676 C CA . ARG A 1 214 ? 17.408 0.618 -19.534 1.00 94.62 214 ARG A CA 1
ATOM 1677 C C . ARG A 1 214 ? 18.835 1.046 -19.201 1.00 94.62 214 ARG A C 1
ATOM 1679 O O . ARG A 1 214 ? 19.539 0.284 -18.546 1.00 94.62 214 ARG A O 1
ATOM 1686 N N . SER A 1 215 ? 19.228 2.265 -19.573 1.00 93.00 215 SER A N 1
ATOM 1687 C CA . SER A 1 215 ? 20.573 2.794 -19.293 1.00 93.00 215 SER A CA 1
ATOM 1688 C C . SER A 1 215 ? 20.808 2.947 -17.788 1.00 93.00 215 SER A C 1
ATOM 1690 O O . SER A 1 215 ? 21.853 2.576 -17.265 1.00 93.00 215 SER A O 1
ATOM 1692 N N . HIS A 1 216 ? 19.806 3.405 -17.028 1.00 93.69 216 HIS A N 1
ATOM 1693 C CA . HIS A 1 216 ? 19.935 3.473 -15.571 1.00 93.69 216 HIS A CA 1
ATOM 1694 C C . HIS A 1 216 ? 20.120 2.085 -14.935 1.00 93.69 216 HIS A C 1
ATOM 1696 O O . HIS A 1 216 ? 20.873 1.938 -13.967 1.00 93.69 216 HIS A O 1
ATOM 1702 N N . PHE A 1 217 ? 19.458 1.058 -15.474 1.00 94.50 217 PHE A N 1
ATOM 1703 C CA . PHE A 1 217 ? 19.653 -0.305 -15.001 1.00 94.50 217 PHE A CA 1
ATOM 1704 C C . PHE A 1 217 ? 21.070 -0.808 -15.278 1.00 94.50 217 PHE A C 1
ATOM 1706 O O . PHE A 1 217 ? 21.740 -1.256 -14.346 1.00 94.50 217 PHE A O 1
ATOM 1713 N N . THR A 1 218 ? 21.531 -0.712 -16.529 1.00 91.06 218 THR A N 1
ATOM 1714 C CA . THR A 1 218 ? 22.852 -1.209 -16.933 1.00 91.06 218 THR A CA 1
ATOM 1715 C C . THR A 1 218 ? 23.967 -0.482 -16.202 1.00 91.06 218 THR A C 1
ATOM 1717 O O . THR A 1 218 ? 24.834 -1.140 -15.637 1.00 91.06 218 THR A O 1
ATOM 1720 N N . ASP A 1 219 ? 23.890 0.844 -16.125 1.00 88.88 219 ASP A N 1
ATOM 1721 C CA . ASP A 1 219 ? 25.030 1.674 -15.734 1.00 88.88 219 ASP A CA 1
ATOM 1722 C C . ASP A 1 219 ? 25.137 1.878 -14.217 1.00 88.88 219 ASP A C 1
ATOM 1724 O O . ASP A 1 219 ? 26.197 2.237 -13.722 1.00 88.88 219 ASP A O 1
ATOM 1728 N N . HIS A 1 220 ? 24.042 1.703 -13.465 1.00 87.06 220 HIS A N 1
ATOM 1729 C CA . HIS A 1 220 ? 24.014 2.038 -12.031 1.00 87.06 220 HIS A CA 1
ATOM 1730 C C . HIS A 1 220 ? 23.478 0.914 -11.148 1.00 87.06 220 HIS A C 1
ATOM 1732 O O . HIS A 1 220 ? 23.889 0.770 -9.999 1.00 87.06 220 HIS A O 1
ATOM 1738 N N . THR A 1 221 ? 22.510 0.143 -11.645 1.00 83.00 221 THR A N 1
ATOM 1739 C CA . THR A 1 221 ? 21.813 -0.844 -10.808 1.00 83.00 221 THR A CA 1
ATOM 1740 C C . THR A 1 221 ? 22.489 -2.203 -10.890 1.00 83.00 221 THR A C 1
ATOM 1742 O O . THR A 1 221 ? 22.670 -2.856 -9.865 1.00 83.00 221 THR A O 1
ATOM 1745 N N . SER A 1 222 ? 22.887 -2.614 -12.097 1.00 84.38 222 SER A N 1
ATOM 1746 C CA . SER A 1 222 ? 23.433 -3.944 -12.359 1.00 84.38 222 SER A CA 1
ATOM 1747 C C . SER A 1 222 ? 24.755 -4.208 -11.630 1.00 84.38 222 SER A C 1
ATOM 1749 O O . SER A 1 222 ? 24.943 -5.302 -11.102 1.00 84.38 222 SER A O 1
ATOM 1751 N N . GLU A 1 223 ? 25.613 -3.190 -11.499 1.00 79.25 223 GLU A N 1
ATOM 1752 C CA . GLU A 1 223 ? 26.912 -3.284 -10.816 1.00 79.25 223 GLU A CA 1
ATOM 1753 C C . GLU A 1 223 ? 26.781 -3.620 -9.322 1.00 79.25 223 GLU A C 1
ATOM 1755 O O . GLU A 1 223 ? 27.647 -4.275 -8.744 1.00 79.25 223 GLU A O 1
ATOM 1760 N N . GLY A 1 224 ? 25.683 -3.192 -8.689 1.00 77.75 224 GLY A N 1
ATOM 1761 C CA . GLY A 1 224 ? 25.418 -3.420 -7.267 1.00 77.75 224 GLY A CA 1
ATOM 1762 C C . GLY A 1 224 ? 24.756 -4.765 -6.951 1.00 77.75 224 GLY A C 1
ATOM 1763 O O . GLY A 1 224 ? 24.522 -5.066 -5.778 1.00 77.75 224 GLY A O 1
ATOM 1764 N N . ILE A 1 225 ? 24.413 -5.569 -7.962 1.00 82.19 225 ILE A N 1
ATOM 1765 C CA . ILE A 1 225 ? 23.711 -6.842 -7.773 1.00 82.19 225 ILE A CA 1
ATOM 1766 C C . ILE A 1 225 ? 24.730 -7.976 -7.706 1.00 82.19 225 ILE A C 1
ATOM 1768 O O . ILE A 1 225 ? 25.405 -8.295 -8.681 1.00 82.19 225 ILE A O 1
ATOM 1772 N N . SER A 1 226 ? 24.792 -8.655 -6.560 1.00 76.00 226 SER A N 1
ATOM 1773 C CA . SER A 1 226 ? 25.569 -9.890 -6.444 1.00 76.00 226 SER A CA 1
ATOM 1774 C C . SER A 1 226 ? 24.960 -10.982 -7.329 1.00 76.00 226 SER A C 1
ATOM 1776 O O . SER A 1 226 ? 23.837 -11.434 -7.094 1.00 76.00 226 SER A O 1
ATOM 1778 N N . THR A 1 227 ? 25.708 -11.418 -8.342 1.00 68.31 227 THR A N 1
ATOM 1779 C CA . THR A 1 227 ? 25.309 -12.501 -9.254 1.00 68.31 227 THR A CA 1
ATOM 1780 C C . THR A 1 227 ? 25.308 -13.866 -8.576 1.00 68.31 227 THR A C 1
ATOM 1782 O O . THR A 1 227 ? 24.499 -14.717 -8.929 1.00 68.31 227 THR A O 1
ATOM 1785 N N . ASP A 1 228 ? 26.146 -14.046 -7.556 1.00 62.31 228 ASP A N 1
ATOM 1786 C CA . ASP A 1 228 ? 26.343 -15.331 -6.874 1.00 62.31 228 ASP A CA 1
ATOM 1787 C C . ASP A 1 228 ? 25.315 -15.565 -5.754 1.00 62.31 228 ASP A C 1
ATOM 1789 O O . ASP A 1 228 ? 24.986 -16.702 -5.424 1.00 62.31 228 ASP A O 1
ATOM 1793 N N . ALA A 1 229 ? 24.770 -14.483 -5.188 1.00 59.81 229 ALA A N 1
ATOM 1794 C CA . ALA A 1 229 ? 23.660 -14.509 -4.231 1.00 59.81 229 ALA A CA 1
ATOM 1795 C C . ALA A 1 229 ? 22.294 -14.250 -4.898 1.00 59.81 229 ALA A C 1
ATOM 1797 O O . ALA A 1 229 ? 21.270 -14.126 -4.217 1.00 59.81 229 ALA A O 1
ATOM 1798 N N . GLY A 1 230 ? 22.277 -14.127 -6.226 1.00 59.62 230 GLY A N 1
ATOM 1799 C CA . GLY A 1 230 ? 21.089 -13.837 -7.009 1.00 59.62 230 GLY A CA 1
ATOM 1800 C C . GLY A 1 230 ? 20.131 -15.019 -7.018 1.00 59.62 230 GLY A C 1
ATOM 1801 O O . GLY A 1 230 ? 20.335 -15.993 -7.734 1.00 59.62 230 GLY A O 1
ATOM 1802 N N . GLY A 1 231 ? 19.077 -14.946 -6.206 1.00 69.94 231 GLY A N 1
ATOM 1803 C CA . GLY A 1 231 ? 18.005 -15.938 -6.242 1.00 69.94 231 GLY A CA 1
ATOM 1804 C C . GLY A 1 231 ? 17.277 -15.953 -7.593 1.00 69.94 231 GLY A C 1
ATOM 1805 O O . GLY A 1 231 ? 17.305 -14.973 -8.333 1.00 69.94 231 GLY A O 1
ATOM 1806 N N . PHE A 1 232 ? 16.571 -17.052 -7.864 1.00 84.75 232 PHE A N 1
ATOM 1807 C CA . PHE A 1 232 ? 15.726 -17.249 -9.049 1.00 84.75 232 PHE A CA 1
ATOM 1808 C C . PHE A 1 232 ? 14.737 -16.091 -9.281 1.00 84.75 232 PHE A C 1
ATOM 1810 O O . PHE A 1 232 ? 14.237 -15.514 -8.306 1.00 84.75 232 PHE A O 1
ATOM 1817 N N . ASN A 1 233 ? 14.436 -15.771 -10.545 1.00 91.06 233 ASN A N 1
ATOM 1818 C CA . ASN A 1 233 ? 13.404 -14.806 -10.916 1.00 91.06 233 ASN A CA 1
ATOM 1819 C C . ASN A 1 233 ? 12.009 -15.456 -10.811 1.00 91.06 233 ASN A C 1
ATOM 1821 O O . ASN A 1 233 ? 11.628 -16.253 -11.671 1.00 91.06 233 ASN A O 1
ATOM 1825 N N . PRO A 1 234 ? 11.191 -15.103 -9.801 1.00 94.00 234 PRO A N 1
ATOM 1826 C CA . PRO A 1 234 ? 9.903 -15.758 -9.584 1.00 94.00 234 PRO A CA 1
ATOM 1827 C C . PRO A 1 234 ? 8.808 -15.295 -10.562 1.00 94.00 234 PRO A C 1
ATOM 1829 O O . PRO A 1 234 ? 7.680 -15.781 -10.487 1.00 94.00 234 PRO A O 1
ATOM 1832 N N . PHE A 1 235 ? 9.092 -14.331 -11.442 1.00 95.81 235 PHE A N 1
ATOM 1833 C CA . PHE A 1 235 ? 8.086 -13.671 -12.271 1.00 95.81 235 PHE A CA 1
ATOM 1834 C C . PHE A 1 235 ? 7.964 -14.290 -13.660 1.00 95.81 235 PHE A C 1
ATOM 1836 O O . PHE A 1 235 ? 6.858 -14.554 -14.134 1.00 95.81 235 PHE A O 1
ATOM 1843 N N . ARG A 1 236 ? 9.100 -14.548 -14.316 1.00 93.31 236 ARG A N 1
ATOM 1844 C CA . ARG A 1 236 ? 9.148 -15.028 -15.705 1.00 93.31 236 ARG A CA 1
ATOM 1845 C C . ARG A 1 236 ? 8.374 -16.327 -15.946 1.00 93.31 236 ARG A C 1
ATOM 1847 O O . ARG A 1 236 ? 7.707 -16.378 -16.973 1.00 93.31 236 ARG A O 1
ATOM 1854 N N . PRO A 1 237 ? 8.358 -17.330 -15.045 1.00 93.81 237 PRO A N 1
ATOM 1855 C CA . PRO A 1 237 ? 7.557 -18.535 -15.270 1.00 93.81 237 PRO A CA 1
ATOM 1856 C C . PRO A 1 237 ? 6.058 -18.274 -15.464 1.00 93.81 237 PRO A C 1
ATOM 1858 O O . PRO A 1 237 ? 5.403 -19.035 -16.167 1.00 93.81 237 PRO A O 1
ATOM 1861 N N . ALA A 1 238 ? 5.518 -17.217 -14.848 1.00 94.38 238 ALA A N 1
ATOM 1862 C CA . ALA A 1 238 ? 4.093 -16.892 -14.897 1.00 94.38 238 ALA A CA 1
ATOM 1863 C C . ALA A 1 238 ? 3.763 -15.743 -15.863 1.00 94.38 238 ALA A C 1
ATOM 1865 O O . ALA A 1 238 ? 2.671 -15.712 -16.423 1.00 94.38 238 ALA A O 1
ATOM 1866 N N . PHE A 1 239 ? 4.684 -14.794 -16.053 1.00 95.75 239 PHE A N 1
ATOM 1867 C CA . PHE A 1 239 ? 4.397 -13.512 -16.709 1.00 95.75 239 PHE A CA 1
ATOM 1868 C C . PHE A 1 239 ? 5.327 -13.196 -17.886 1.00 95.75 239 PHE A C 1
ATOM 1870 O O . PHE A 1 239 ? 5.398 -12.042 -18.296 1.00 95.75 239 PHE A O 1
ATOM 1877 N N . HIS A 1 240 ? 6.050 -14.184 -18.429 1.00 92.94 240 HIS A N 1
ATOM 1878 C CA . HIS A 1 240 ? 7.058 -13.983 -19.481 1.00 92.94 240 HIS A CA 1
ATOM 1879 C C . HIS A 1 240 ? 6.600 -13.052 -20.614 1.00 92.94 240 HIS A C 1
ATOM 1881 O O . HIS A 1 240 ? 7.323 -12.119 -20.958 1.00 92.94 240 HIS A O 1
ATOM 1887 N N . ASP A 1 241 ? 5.401 -13.290 -21.150 1.00 93.88 241 ASP A N 1
ATOM 1888 C CA . ASP A 1 241 ? 4.869 -12.576 -22.316 1.00 93.88 241 ASP A CA 1
ATOM 1889 C C . ASP A 1 241 ? 4.460 -11.126 -22.023 1.00 93.88 241 ASP A C 1
ATOM 1891 O O . ASP A 1 241 ? 4.318 -10.330 -22.948 1.00 93.88 241 ASP A O 1
ATOM 1895 N N . LEU A 1 242 ? 4.281 -10.781 -20.746 1.00 94.31 242 LEU A N 1
ATOM 1896 C CA . LEU A 1 242 ? 3.884 -9.447 -20.288 1.00 94.31 242 LEU A CA 1
ATOM 1897 C C . LEU A 1 242 ? 5.084 -8.592 -19.860 1.00 94.31 242 LEU A C 1
ATOM 1899 O O . LEU A 1 242 ? 4.915 -7.427 -19.505 1.00 94.31 242 LEU A O 1
ATOM 1903 N N . LEU A 1 243 ? 6.287 -9.170 -19.843 1.00 94.94 243 LEU A N 1
ATOM 1904 C CA . LEU A 1 243 ? 7.500 -8.517 -19.362 1.00 94.94 243 LEU A CA 1
ATOM 1905 C C . LEU A 1 243 ? 8.407 -8.097 -20.522 1.00 94.94 243 LEU A C 1
ATOM 1907 O O . LEU A 1 243 ? 8.395 -8.736 -21.579 1.00 94.94 243 LEU A O 1
ATOM 1911 N N . PRO A 1 244 ? 9.243 -7.055 -20.344 1.00 93.62 244 PRO A N 1
ATOM 1912 C CA . PRO A 1 244 ? 10.124 -6.598 -21.412 1.00 93.62 244 PRO A CA 1
ATOM 1913 C C . PRO A 1 244 ? 11.046 -7.713 -21.919 1.00 93.62 244 PRO A C 1
ATOM 1915 O O . PRO A 1 244 ? 11.529 -8.543 -21.148 1.00 93.62 244 PRO A O 1
ATOM 1918 N N . LYS A 1 245 ? 11.324 -7.748 -23.223 1.00 91.31 245 LYS A N 1
ATOM 1919 C CA . LYS A 1 245 ? 12.145 -8.800 -23.847 1.00 91.31 245 LYS A CA 1
ATOM 1920 C C . LYS A 1 245 ? 13.640 -8.472 -23.769 1.00 91.31 245 LYS A C 1
ATOM 1922 O O . LYS A 1 245 ? 14.291 -8.275 -24.789 1.00 91.31 245 LYS A O 1
ATOM 1927 N N . GLU A 1 246 ? 14.164 -8.400 -22.549 1.00 90.69 246 GLU A N 1
ATOM 1928 C CA . GLU A 1 246 ? 15.600 -8.267 -22.274 1.00 90.69 246 GLU A CA 1
ATOM 1929 C C . GLU A 1 246 ? 16.220 -9.622 -21.904 1.00 90.69 246 GLU A C 1
ATOM 1931 O O . GLU A 1 246 ? 15.535 -10.519 -21.416 1.00 90.69 246 GLU A O 1
ATOM 1936 N N . ASN A 1 247 ? 17.528 -9.756 -22.135 1.00 86.38 247 ASN A N 1
ATOM 1937 C CA . ASN A 1 247 ? 18.279 -11.005 -21.962 1.00 86.38 247 ASN A CA 1
ATOM 1938 C C . ASN A 1 247 ? 19.467 -10.818 -21.003 1.00 86.38 247 ASN A C 1
ATOM 1940 O O . ASN A 1 247 ? 20.612 -11.105 -21.356 1.00 86.38 247 ASN A O 1
ATOM 1944 N N . PHE A 1 248 ? 19.218 -10.287 -19.805 1.00 87.62 248 PHE A N 1
ATOM 1945 C CA . PHE A 1 248 ? 20.242 -10.212 -18.759 1.00 87.62 248 PHE A CA 1
ATOM 1946 C C . PHE A 1 248 ? 20.427 -11.567 -18.055 1.00 87.62 248 PHE A C 1
ATOM 1948 O O . PHE A 1 248 ? 19.642 -12.498 -18.236 1.00 87.62 248 PHE A O 1
ATOM 1955 N N . LEU A 1 249 ? 21.465 -11.677 -17.219 1.00 84.19 249 LEU A N 1
ATOM 1956 C CA . LEU A 1 249 ? 21.619 -12.809 -16.299 1.00 84.19 249 LEU A CA 1
ATOM 1957 C C . LEU A 1 249 ? 20.399 -12.919 -15.370 1.00 84.19 249 LEU A C 1
ATOM 1959 O O . LEU A 1 249 ? 19.823 -11.907 -14.981 1.00 84.19 249 LEU A O 1
ATOM 1963 N N . GLU A 1 250 ? 20.043 -14.134 -14.958 1.00 82.12 250 GLU A N 1
ATOM 1964 C CA . GLU A 1 250 ? 18.841 -14.426 -14.155 1.00 82.12 250 GLU A CA 1
ATOM 1965 C C . GLU A 1 250 ? 18.701 -13.541 -12.899 1.00 82.12 250 GLU A C 1
ATOM 1967 O O . GLU A 1 250 ? 17.632 -12.993 -12.620 1.00 82.12 250 GLU A O 1
ATOM 1972 N N . SER A 1 251 ? 19.803 -13.340 -12.170 1.00 78.38 251 SER A N 1
ATOM 1973 C CA . SER A 1 251 ? 19.858 -12.488 -10.976 1.00 78.38 251 SER A CA 1
ATOM 1974 C C . SER A 1 251 ? 19.521 -11.023 -11.273 1.00 78.38 251 SER A C 1
ATOM 1976 O O . SER A 1 251 ? 18.868 -10.356 -10.470 1.00 78.38 251 SER A O 1
ATOM 1978 N N . LEU A 1 252 ? 19.939 -10.533 -12.441 1.00 90.12 252 LEU A N 1
ATOM 1979 C CA . LEU A 1 252 ? 19.638 -9.194 -12.935 1.00 90.12 252 LEU A CA 1
ATOM 1980 C C . LEU A 1 252 ? 18.187 -9.121 -13.407 1.00 90.12 252 LEU A C 1
ATOM 1982 O O . LEU A 1 252 ? 17.497 -8.162 -13.078 1.00 90.12 252 LEU A O 1
ATOM 1986 N N . MET A 1 253 ? 17.697 -10.157 -14.096 1.00 92.50 253 MET A N 1
ATOM 1987 C CA . MET A 1 253 ? 16.310 -10.232 -14.565 1.00 92.50 253 MET A CA 1
ATOM 1988 C C . MET A 1 253 ? 15.310 -10.151 -13.411 1.00 92.50 253 MET A C 1
ATOM 1990 O O . MET A 1 253 ? 14.316 -9.440 -13.518 1.00 92.50 253 MET A O 1
ATOM 1994 N N . ARG A 1 254 ? 15.594 -10.798 -12.273 1.00 92.56 254 ARG A N 1
ATOM 1995 C CA . ARG A 1 254 ? 14.772 -10.683 -11.056 1.00 92.56 254 ARG A CA 1
ATOM 1996 C C . ARG A 1 254 ? 14.588 -9.229 -10.611 1.00 92.56 254 ARG A C 1
ATOM 1998 O O . ARG A 1 254 ? 13.480 -8.838 -10.252 1.00 92.56 254 ARG A O 1
ATOM 2005 N N . VAL A 1 255 ? 15.670 -8.449 -10.584 1.00 94.44 255 VAL A N 1
ATOM 2006 C CA . VAL A 1 255 ? 15.632 -7.034 -10.179 1.00 94.44 255 VAL A CA 1
ATOM 2007 C C . VAL A 1 255 ? 14.974 -6.189 -11.264 1.00 94.44 255 VAL A C 1
ATOM 2009 O O . VAL A 1 255 ? 14.147 -5.336 -10.954 1.00 94.44 255 VAL A O 1
ATOM 2012 N N . PHE A 1 256 ? 15.305 -6.461 -12.525 1.00 95.62 256 PHE A N 1
ATOM 2013 C CA . PHE A 1 256 ? 14.787 -5.750 -13.683 1.00 95.62 256 PHE A CA 1
ATOM 2014 C C . PHE A 1 256 ? 13.265 -5.871 -13.813 1.00 95.62 256 PHE A C 1
ATOM 2016 O O . PHE A 1 256 ? 12.591 -4.867 -14.008 1.00 95.62 256 PHE A O 1
ATOM 2023 N N . ASP A 1 257 ? 12.718 -7.079 -13.657 1.00 96.88 257 ASP A N 1
ATOM 2024 C CA . ASP A 1 257 ? 11.302 -7.372 -13.896 1.00 96.88 257 ASP A CA 1
ATOM 2025 C C . ASP A 1 257 ? 10.376 -6.896 -12.768 1.00 96.88 257 ASP A C 1
ATOM 2027 O O . ASP A 1 257 ? 9.214 -6.577 -13.022 1.00 96.88 257 ASP A O 1
ATOM 2031 N N . ALA A 1 258 ? 10.868 -6.828 -11.527 1.00 96.81 258 ALA A N 1
ATOM 2032 C CA . ALA A 1 258 ? 10.067 -6.491 -10.348 1.00 96.81 258 ALA A CA 1
ATOM 2033 C C . ALA A 1 258 ? 9.201 -5.215 -10.492 1.00 96.81 258 ALA A C 1
ATOM 2035 O O . ALA A 1 258 ? 8.003 -5.300 -10.207 1.00 96.81 258 ALA A O 1
ATOM 2036 N N . PRO A 1 259 ? 9.723 -4.054 -10.944 1.00 97.75 259 PRO A N 1
ATOM 2037 C CA . PRO A 1 259 ? 8.898 -2.862 -11.157 1.00 97.75 259 PRO A CA 1
ATOM 2038 C C . PRO A 1 259 ? 7.818 -3.044 -12.238 1.00 97.75 259 PRO A C 1
ATOM 2040 O O . PRO A 1 259 ? 6.707 -2.548 -12.074 1.00 97.75 259 PRO A O 1
ATOM 2043 N N . PHE A 1 260 ? 8.081 -3.793 -13.311 1.00 97.94 260 PHE A N 1
ATOM 2044 C CA . PHE A 1 260 ? 7.082 -4.041 -14.363 1.00 97.94 260 PHE A CA 1
ATOM 2045 C C . PHE A 1 260 ? 5.951 -4.938 -13.858 1.00 97.94 260 PHE A C 1
ATOM 2047 O O . PHE A 1 260 ? 4.775 -4.652 -14.077 1.00 97.94 260 PHE A O 1
ATOM 2054 N N . VAL A 1 261 ? 6.295 -5.989 -13.112 1.00 97.88 261 VAL A N 1
ATOM 2055 C CA . VAL A 1 261 ? 5.318 -6.880 -12.471 1.00 97.88 261 VAL A CA 1
ATOM 2056 C C . VAL A 1 261 ? 4.474 -6.123 -11.449 1.00 97.88 261 VAL A C 1
ATOM 2058 O O . VAL A 1 261 ? 3.259 -6.311 -11.394 1.00 97.88 261 VAL A O 1
ATOM 2061 N N . ALA A 1 262 ? 5.093 -5.240 -10.660 1.00 97.81 262 ALA A N 1
ATOM 2062 C CA . ALA A 1 262 ? 4.372 -4.396 -9.718 1.00 97.81 262 ALA A CA 1
ATOM 2063 C C . ALA A 1 262 ? 3.372 -3.476 -10.436 1.00 97.81 262 ALA A C 1
ATOM 2065 O O . ALA A 1 262 ? 2.236 -3.346 -9.985 1.00 97.81 262 ALA A O 1
ATOM 2066 N N . ALA A 1 263 ? 3.763 -2.880 -11.568 1.00 97.56 263 ALA A N 1
ATOM 2067 C CA . ALA A 1 263 ? 2.881 -2.031 -12.368 1.00 97.56 263 ALA A CA 1
ATOM 2068 C C . ALA A 1 263 ? 1.709 -2.832 -12.960 1.00 97.56 263 ALA A C 1
ATOM 2070 O O . ALA A 1 263 ? 0.559 -2.406 -12.859 1.00 97.56 263 ALA A O 1
ATOM 2071 N N . LEU A 1 264 ? 1.972 -4.029 -13.496 1.00 97.31 264 LEU A N 1
ATOM 2072 C CA . LEU A 1 264 ? 0.933 -4.947 -13.974 1.00 97.31 264 LEU A CA 1
ATOM 2073 C C . LEU A 1 264 ? -0.055 -5.320 -12.858 1.00 97.31 264 LEU A C 1
ATOM 2075 O O . LEU A 1 264 ? -1.265 -5.338 -13.090 1.00 97.31 264 LEU A O 1
ATOM 2079 N N . ALA A 1 265 ? 0.442 -5.595 -11.648 1.00 96.44 265 ALA A N 1
ATOM 2080 C CA . ALA A 1 265 ? -0.388 -5.936 -10.495 1.00 96.44 265 ALA A CA 1
ATOM 2081 C C . ALA A 1 265 ? -1.245 -4.745 -10.037 1.00 96.44 265 ALA A C 1
ATOM 2083 O O . ALA A 1 265 ? -2.453 -4.892 -9.856 1.00 96.44 265 ALA A O 1
ATOM 2084 N N . ALA A 1 266 ? -0.654 -3.550 -9.938 1.00 95.44 266 ALA A N 1
ATOM 2085 C CA . ALA A 1 266 ? -1.377 -2.322 -9.613 1.00 95.44 266 ALA A CA 1
ATOM 2086 C C . ALA A 1 266 ? -2.459 -1.997 -10.660 1.00 95.44 266 ALA A C 1
ATOM 2088 O O . ALA A 1 266 ? -3.546 -1.539 -10.319 1.00 95.44 266 ALA A O 1
ATOM 2089 N N . MET A 1 267 ? -2.217 -2.297 -11.937 1.00 95.00 267 MET A N 1
ATOM 2090 C CA . MET A 1 267 ? -3.210 -2.149 -13.008 1.00 95.00 267 MET A CA 1
ATOM 2091 C C . MET A 1 267 ? -4.233 -3.299 -13.064 1.00 95.00 267 MET A C 1
ATOM 2093 O O . MET A 1 267 ? -5.075 -3.334 -13.962 1.00 95.00 267 MET A O 1
ATOM 2097 N N . GLY A 1 268 ? -4.175 -4.254 -12.129 1.00 92.88 268 GLY A N 1
ATOM 2098 C CA . GLY A 1 268 ? -5.088 -5.397 -12.064 1.00 92.88 268 GLY A CA 1
ATOM 2099 C C . GLY A 1 268 ? -4.932 -6.389 -13.221 1.00 92.88 268 GLY A C 1
ATOM 2100 O O . GLY A 1 268 ? -5.853 -7.154 -13.496 1.00 92.88 268 GLY A O 1
ATOM 2101 N N . ARG A 1 269 ? -3.795 -6.371 -13.929 1.00 94.81 269 ARG A N 1
ATOM 2102 C CA . ARG A 1 269 ? -3.506 -7.269 -15.062 1.00 94.81 269 ARG A CA 1
ATOM 2103 C C . ARG A 1 269 ? -2.992 -8.634 -14.612 1.00 94.81 269 ARG A C 1
ATOM 2105 O O . ARG A 1 269 ? -3.183 -9.616 -15.320 1.00 94.81 269 ARG A O 1
ATOM 2112 N N . VAL A 1 270 ? -2.355 -8.701 -13.444 1.00 95.75 270 VAL A N 1
ATOM 2113 C CA . VAL A 1 270 ? -1.839 -9.941 -12.847 1.00 95.75 270 VAL A CA 1
ATOM 2114 C C . VAL A 1 270 ? -2.145 -9.989 -11.353 1.00 95.75 270 VAL A C 1
ATOM 2116 O O . VAL A 1 270 ? -2.347 -8.959 -10.715 1.00 95.75 270 VAL A O 1
ATOM 2119 N N . THR A 1 271 ? -2.156 -11.192 -10.783 1.00 94.56 271 THR A N 1
ATOM 2120 C CA . THR A 1 271 ? -2.201 -11.411 -9.330 1.00 94.56 271 THR A CA 1
ATOM 2121 C C . THR A 1 271 ? -0.897 -12.062 -8.901 1.00 94.56 271 THR A C 1
ATOM 2123 O O . THR A 1 271 ? -0.471 -13.036 -9.519 1.00 94.56 271 THR A O 1
ATOM 2126 N N . LEU A 1 272 ? -0.267 -11.518 -7.862 1.00 95.44 272 LEU A N 1
ATOM 2127 C CA . LEU A 1 272 ? 1.026 -11.994 -7.382 1.00 95.44 272 LEU A CA 1
ATOM 2128 C C . LEU A 1 272 ? 0.858 -12.953 -6.210 1.00 95.44 272 LEU A C 1
ATOM 2130 O O . LEU A 1 272 ? 0.058 -12.707 -5.305 1.00 95.44 272 LEU A O 1
ATOM 2134 N N . ASP A 1 273 ? 1.652 -14.018 -6.198 1.00 94.88 273 ASP A N 1
ATOM 2135 C CA . ASP A 1 273 ? 1.782 -14.865 -5.019 1.00 94.88 273 ASP A CA 1
ATOM 2136 C C . ASP A 1 273 ? 2.666 -14.213 -3.939 1.00 94.88 273 ASP A C 1
ATOM 2138 O O . ASP A 1 273 ? 3.321 -13.184 -4.136 1.00 94.88 273 ASP A O 1
ATOM 2142 N N . LYS A 1 274 ? 2.715 -14.838 -2.760 1.00 92.81 274 LYS A N 1
ATOM 2143 C CA . LYS A 1 274 ? 3.502 -14.350 -1.621 1.00 92.81 274 LYS A CA 1
ATOM 2144 C C . LYS A 1 274 ? 4.995 -14.188 -1.935 1.00 92.81 274 LYS A C 1
ATOM 2146 O O . LYS A 1 274 ? 5.602 -13.218 -1.487 1.00 92.81 274 LYS A O 1
ATOM 2151 N N . GLY A 1 275 ? 5.604 -15.130 -2.654 1.00 93.50 275 GLY A N 1
ATOM 2152 C CA . GLY A 1 275 ? 7.027 -15.079 -2.998 1.00 93.50 275 GLY A CA 1
ATOM 2153 C C . GLY A 1 275 ? 7.337 -13.946 -3.975 1.00 93.50 275 GLY A C 1
ATOM 2154 O O . GLY A 1 275 ? 8.331 -13.234 -3.813 1.00 93.50 275 GLY A O 1
ATOM 2155 N N . GLN A 1 276 ? 6.444 -13.723 -4.937 1.00 95.75 276 GLN A N 1
ATOM 2156 C CA . GLN A 1 276 ? 6.515 -12.621 -5.892 1.00 95.75 276 GLN A CA 1
ATOM 2157 C C . GLN A 1 276 ? 6.359 -11.263 -5.195 1.00 95.75 276 GLN A C 1
ATOM 2159 O O . GLN A 1 276 ? 7.187 -10.378 -5.406 1.00 95.75 276 GLN A O 1
ATOM 2164 N N . ILE A 1 277 ? 5.381 -11.115 -4.293 1.00 95.25 277 ILE A N 1
ATOM 2165 C CA . ILE A 1 277 ? 5.181 -9.888 -3.501 1.00 95.25 277 ILE A CA 1
ATOM 2166 C C . ILE A 1 277 ? 6.424 -9.559 -2.667 1.00 95.25 277 ILE A C 1
ATOM 2168 O O . ILE A 1 277 ? 6.910 -8.429 -2.689 1.00 95.25 277 ILE A O 1
ATOM 2172 N N . LEU A 1 278 ? 6.969 -10.543 -1.945 1.00 93.31 278 LEU A N 1
ATOM 2173 C CA . LEU A 1 278 ? 8.176 -10.343 -1.138 1.00 93.31 278 LEU A CA 1
ATOM 2174 C C . LEU A 1 278 ? 9.389 -9.975 -2.000 1.00 93.31 278 LEU A C 1
ATOM 2176 O O . LEU A 1 278 ? 10.241 -9.206 -1.560 1.00 93.31 278 LEU A O 1
ATOM 2180 N N . THR A 1 279 ? 9.452 -10.484 -3.231 1.00 94.06 279 THR A N 1
ATOM 2181 C CA . THR A 1 279 ? 10.511 -10.131 -4.181 1.00 94.06 279 THR A CA 1
ATOM 2182 C C . THR A 1 279 ? 10.371 -8.693 -4.671 1.00 94.06 279 THR A C 1
ATOM 2184 O O . THR A 1 279 ? 11.369 -7.978 -4.683 1.00 94.06 279 THR A O 1
ATOM 2187 N N . VAL A 1 280 ? 9.154 -8.240 -4.997 1.00 96.00 280 VAL A N 1
ATOM 2188 C CA . VAL A 1 280 ? 8.888 -6.831 -5.336 1.00 96.00 280 VAL A CA 1
ATOM 2189 C C . VAL A 1 280 ? 9.339 -5.915 -4.199 1.00 96.00 280 VAL A C 1
ATOM 2191 O O . VAL A 1 280 ? 10.110 -4.994 -4.447 1.00 96.00 280 VAL A O 1
ATOM 2194 N N . LYS A 1 281 ? 8.944 -6.213 -2.954 1.00 94.31 281 LYS A N 1
ATOM 2195 C CA . LYS A 1 281 ? 9.338 -5.425 -1.772 1.00 94.31 281 LYS A CA 1
ATOM 2196 C C . LYS A 1 281 ? 10.850 -5.350 -1.583 1.00 94.31 281 LYS A C 1
ATOM 2198 O O . LYS A 1 281 ? 11.397 -4.298 -1.267 1.00 94.31 281 LYS A O 1
ATOM 2203 N N . ASP A 1 282 ? 11.539 -6.478 -1.741 1.00 92.56 282 ASP A N 1
ATOM 2204 C CA . ASP A 1 282 ? 12.990 -6.515 -1.576 1.00 92.56 282 ASP A CA 1
ATOM 2205 C C . ASP A 1 282 ? 13.696 -5.657 -2.633 1.00 92.56 282 ASP A C 1
ATOM 2207 O O . ASP A 1 282 ? 14.620 -4.917 -2.296 1.00 92.56 282 ASP A O 1
ATOM 2211 N N . VAL A 1 283 ? 13.226 -5.697 -3.883 1.00 93.62 283 VAL A N 1
ATOM 2212 C CA . VAL A 1 283 ? 13.773 -4.873 -4.968 1.00 93.62 283 VAL A CA 1
ATOM 2213 C C . VAL A 1 283 ? 13.445 -3.393 -4.775 1.00 93.62 283 VAL A C 1
ATOM 2215 O O . VAL A 1 283 ? 14.348 -2.568 -4.887 1.00 93.62 283 VAL A O 1
ATOM 2218 N N . GLU A 1 284 ? 12.198 -3.060 -4.434 1.00 94.31 284 GLU A N 1
ATOM 2219 C CA . GLU A 1 284 ? 11.750 -1.696 -4.117 1.00 94.31 284 GLU A CA 1
ATOM 2220 C C . GLU A 1 284 ? 12.658 -1.051 -3.059 1.00 94.31 284 GLU A C 1
ATOM 2222 O O . GLU A 1 284 ? 13.134 0.069 -3.235 1.00 94.31 284 GLU A O 1
ATOM 2227 N N . ARG A 1 285 ? 12.980 -1.796 -1.995 1.00 91.50 285 ARG A N 1
ATOM 2228 C CA . ARG A 1 285 ? 13.815 -1.323 -0.886 1.00 91.50 285 ARG A CA 1
ATOM 2229 C C . ARG A 1 285 ? 15.301 -1.217 -1.234 1.00 91.50 285 ARG A C 1
ATOM 2231 O O . ARG A 1 285 ? 15.970 -0.301 -0.762 1.00 91.50 285 ARG A O 1
ATOM 2238 N N . ARG A 1 286 ? 15.851 -2.169 -1.997 1.00 91.50 286 ARG A N 1
ATOM 2239 C CA . ARG A 1 286 ? 17.294 -2.211 -2.319 1.00 91.50 286 ARG A CA 1
ATOM 2240 C C . ARG A 1 286 ? 17.677 -1.318 -3.493 1.00 91.50 286 ARG A C 1
ATOM 2242 O O . ARG A 1 286 ? 18.796 -0.815 -3.524 1.00 91.50 286 ARG A O 1
ATOM 2249 N N . HIS A 1 287 ? 16.768 -1.128 -4.444 1.00 93.50 287 HIS A N 1
ATOM 2250 C CA . HIS A 1 287 ? 17.016 -0.398 -5.686 1.00 93.50 287 HIS A CA 1
ATOM 2251 C C . HIS A 1 287 ? 15.937 0.674 -5.941 1.00 93.50 287 HIS A C 1
ATOM 2253 O O . HIS A 1 287 ? 15.355 0.709 -7.028 1.00 93.50 287 HIS A O 1
ATOM 2259 N N . PRO A 1 288 ? 15.658 1.577 -4.977 1.00 93.31 288 PRO A N 1
ATOM 2260 C CA . PRO A 1 288 ? 14.494 2.468 -5.025 1.00 93.31 288 PRO A CA 1
ATOM 2261 C C . PRO A 1 288 ? 14.505 3.432 -6.219 1.00 93.31 288 PRO A C 1
ATOM 2263 O O . PRO A 1 288 ? 13.455 3.705 -6.803 1.00 93.31 288 PRO A O 1
ATOM 2266 N N . ALA A 1 289 ? 15.682 3.924 -6.623 1.00 93.62 289 ALA A N 1
ATOM 2267 C CA . ALA A 1 289 ? 15.816 4.846 -7.752 1.00 93.62 289 ALA A CA 1
ATOM 2268 C C . ALA A 1 289 ? 15.455 4.178 -9.089 1.00 93.62 289 ALA A C 1
ATOM 2270 O O . ALA A 1 289 ? 14.650 4.713 -9.853 1.00 93.62 289 ALA A O 1
ATOM 2271 N N . PHE A 1 290 ? 16.000 2.984 -9.345 1.00 95.81 290 PHE A N 1
ATOM 2272 C CA . PHE A 1 290 ? 15.646 2.195 -10.523 1.00 95.81 290 PHE A CA 1
ATOM 2273 C C . PHE A 1 290 ? 14.182 1.769 -10.486 1.00 95.81 290 PHE A C 1
ATOM 2275 O O . PHE A 1 290 ? 13.471 1.973 -11.469 1.00 95.81 290 PHE A O 1
ATOM 2282 N N . PHE A 1 291 ? 13.725 1.242 -9.345 1.00 96.75 291 PHE A N 1
ATOM 2283 C CA . PHE A 1 291 ? 12.351 0.785 -9.184 1.00 96.75 291 PHE A CA 1
ATOM 2284 C C . PHE A 1 291 ? 11.366 1.903 -9.522 1.00 96.75 291 PHE A C 1
ATOM 2286 O O . PHE A 1 291 ? 10.499 1.701 -10.360 1.00 96.75 291 PHE A O 1
ATOM 2293 N N . THR A 1 292 ? 11.550 3.104 -8.963 1.00 95.75 292 THR A N 1
ATOM 2294 C CA . THR A 1 292 ? 10.688 4.268 -9.231 1.00 95.75 292 THR A CA 1
ATOM 2295 C C . THR A 1 292 ? 10.643 4.624 -10.720 1.00 95.75 292 THR A C 1
ATOM 2297 O O . THR A 1 292 ? 9.561 4.828 -11.269 1.00 95.75 292 THR A O 1
ATOM 2300 N N . LYS A 1 293 ? 11.802 4.664 -11.396 1.00 96.19 293 LYS A N 1
ATOM 2301 C CA . LYS A 1 293 ? 11.883 4.981 -12.832 1.00 96.19 293 LYS A CA 1
ATOM 2302 C C . LYS A 1 293 ? 11.169 3.939 -13.691 1.00 96.19 293 LYS A C 1
ATOM 2304 O O . LYS A 1 293 ? 10.314 4.294 -14.499 1.00 96.19 293 LYS A O 1
ATOM 2309 N N . ALA A 1 294 ? 11.511 2.665 -13.507 1.00 97.69 294 ALA A N 1
ATOM 2310 C CA . ALA A 1 294 ? 10.960 1.564 -14.288 1.00 97.69 294 ALA A CA 1
ATOM 2311 C C . ALA A 1 294 ? 9.460 1.370 -14.023 1.00 97.69 294 ALA A C 1
ATOM 2313 O O . ALA A 1 294 ? 8.687 1.186 -14.959 1.00 97.69 294 ALA A O 1
ATOM 2314 N N . TYR A 1 295 ? 9.039 1.481 -12.761 1.00 97.81 295 TYR A N 1
ATOM 2315 C CA . TYR A 1 295 ? 7.638 1.397 -12.357 1.00 97.81 295 TYR A CA 1
ATOM 2316 C C . TYR A 1 295 ? 6.817 2.533 -12.971 1.00 97.81 295 TYR A C 1
ATOM 2318 O O . TYR A 1 295 ? 5.741 2.293 -13.514 1.00 97.81 295 TYR A O 1
ATOM 2326 N N . GLY A 1 296 ? 7.347 3.763 -12.956 1.00 96.62 296 GLY A N 1
ATOM 2327 C CA . GLY A 1 296 ? 6.682 4.911 -13.565 1.00 96.62 296 GLY A CA 1
ATOM 2328 C C . GLY A 1 296 ? 6.560 4.822 -15.086 1.00 96.62 296 GLY A C 1
ATOM 2329 O O . GLY A 1 296 ? 5.495 5.129 -15.623 1.00 96.62 296 GLY A O 1
ATOM 2330 N N . TYR A 1 297 ? 7.602 4.345 -15.774 1.00 96.75 297 TYR A N 1
ATOM 2331 C CA . TYR A 1 297 ? 7.527 4.024 -17.203 1.00 96.75 297 TYR A CA 1
ATOM 2332 C C . TYR A 1 297 ? 6.447 2.966 -17.475 1.00 96.75 297 TYR A C 1
ATOM 2334 O O . TYR A 1 297 ? 5.523 3.212 -18.248 1.00 96.75 297 TYR A O 1
ATOM 2342 N N . ALA A 1 298 ? 6.505 1.827 -16.775 1.00 96.56 298 ALA A N 1
ATOM 2343 C CA . ALA A 1 298 ? 5.591 0.706 -16.982 1.00 96.56 298 ALA A CA 1
ATOM 2344 C C . ALA A 1 298 ? 4.125 1.088 -16.733 1.00 96.56 298 ALA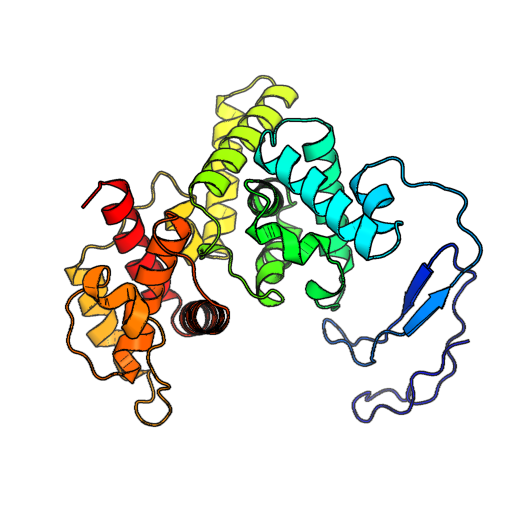 A C 1
ATOM 2346 O O . 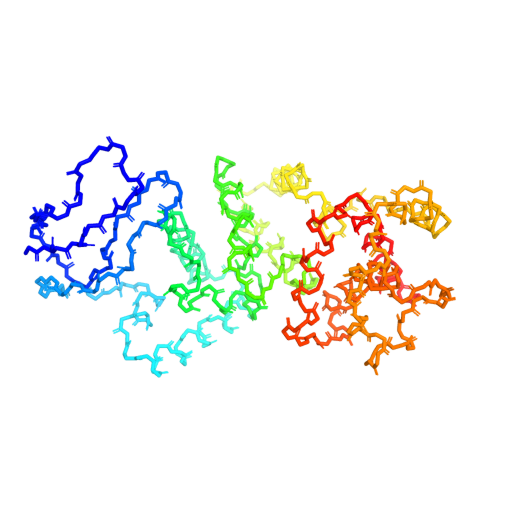ALA A 1 298 ? 3.257 0.767 -17.539 1.00 96.56 298 ALA A O 1
ATOM 2347 N N . LEU A 1 299 ? 3.836 1.816 -15.649 1.00 94.94 299 LEU A N 1
ATOM 2348 C CA . LEU A 1 299 ? 2.486 2.312 -15.378 1.00 94.94 299 LEU A CA 1
ATOM 2349 C C . LEU A 1 299 ? 1.979 3.256 -16.467 1.00 94.94 299 LEU A C 1
ATOM 2351 O O . LEU A 1 299 ? 0.790 3.238 -16.772 1.00 94.94 299 LEU A O 1
ATOM 2355 N N . THR A 1 300 ? 2.848 4.098 -17.025 1.00 92.69 300 THR A N 1
ATOM 2356 C CA . THR A 1 300 ? 2.449 5.040 -18.076 1.00 92.69 300 THR A CA 1
ATOM 2357 C C . THR A 1 300 ? 2.098 4.298 -19.361 1.00 92.69 300 THR A C 1
ATOM 2359 O O . THR A 1 300 ? 1.042 4.565 -19.931 1.00 92.69 300 THR A O 1
ATOM 2362 N N . GLU A 1 301 ? 2.917 3.333 -19.785 1.00 93.44 301 GLU A N 1
ATOM 2363 C CA . GLU A 1 301 ? 2.611 2.507 -20.962 1.00 93.44 301 GLU A CA 1
ATOM 2364 C C . GLU A 1 301 ? 1.289 1.748 -20.776 1.00 93.44 301 GLU A C 1
ATOM 2366 O O . GLU A 1 301 ? 0.398 1.840 -21.622 1.00 93.44 301 GLU A O 1
ATOM 2371 N N . LEU A 1 302 ? 1.085 1.139 -19.600 1.00 93.25 302 LEU A N 1
ATOM 2372 C CA . LEU A 1 302 ? -0.153 0.426 -19.274 1.00 93.25 302 LEU A CA 1
ATOM 2373 C C . LEU A 1 302 ? -1.392 1.333 -19.229 1.00 93.25 302 LEU A C 1
ATOM 2375 O O . LEU A 1 302 ? -2.481 0.883 -19.576 1.00 93.25 302 LEU A O 1
ATOM 2379 N N . LYS A 1 303 ? -1.263 2.594 -18.793 1.00 87.62 303 LYS A N 1
ATOM 2380 C CA . LYS A 1 303 ? -2.361 3.581 -18.821 1.00 87.62 303 LYS A CA 1
ATOM 2381 C C . LYS A 1 303 ? -2.712 4.016 -20.246 1.00 87.62 303 LYS A C 1
ATOM 2383 O O . LYS A 1 303 ? -3.850 4.400 -20.493 1.00 87.62 303 LYS A O 1
ATOM 2388 N N . ASN A 1 304 ? -1.746 3.960 -21.158 1.00 83.50 304 ASN A N 1
ATOM 2389 C CA . ASN A 1 304 ? -1.907 4.336 -22.559 1.00 83.50 304 ASN A CA 1
ATOM 2390 C C . ASN A 1 304 ? -2.311 3.150 -23.461 1.00 83.50 304 ASN A C 1
ATOM 2392 O O . ASN A 1 304 ? -2.334 3.321 -24.680 1.00 83.50 304 ASN A O 1
ATOM 2396 N N . ASP A 1 305 ? -2.618 1.980 -22.879 1.00 65.75 305 ASP A N 1
ATOM 2397 C CA . ASP A 1 305 ? -2.893 0.710 -23.576 1.00 65.75 305 ASP A CA 1
ATOM 2398 C C . ASP A 1 305 ? -1.805 0.335 -24.611 1.00 65.75 305 ASP A C 1
ATOM 2400 O O . ASP A 1 305 ? -2.104 -0.172 -25.697 1.00 65.75 305 ASP A O 1
ATOM 2404 N N . ARG A 1 306 ? -0.533 0.602 -24.280 1.00 44.31 306 ARG A N 1
ATOM 2405 C CA . ARG A 1 306 ? 0.640 0.190 -25.065 1.00 44.31 306 ARG A CA 1
ATOM 2406 C C . ARG A 1 306 ? 1.352 -1.009 -24.455 1.00 44.31 306 ARG A C 1
ATOM 2408 O O . ARG A 1 306 ? 1.458 -1.069 -23.209 1.00 44.31 306 ARG A O 1
#

Radius of gyration: 22.02 Å; chains: 1; bounding box: 47×44×64 Å

Sequence (306 aa):
ELEFGSYDGLQSGLGGQLIHLPRLNGDWLVYLREGSRVLTRPKFVSGDPDHEVPQHRLGRAMAQPFVQAQEDLQSLVGEIAHDPTTAEASQTVQVVMKLALSLNGLPPQTFEIFSKLVHAGALAPLLLYRCEEQHLSTILELFEGLCSSWVLLPYGAWDAAFQAQGHYLVSRLDDPQWALTRLTERQNEIAARAPQLAPLICRDFSPATWEDVRSHFTDHTSEGISTDAGGFNPFRPAFHDLLPKENFLESLMRVFDAPFVAALAAMGRVTLDKGQILTVKDVERRHPAFFTKAYGYALTELKNDR

Secondary structure (DSSP, 8-state):
-B-----TT-TT--TTPPB-PPP-BSEEEE--EETTEE-S--EEEE-B------SSHHHHHHTS-HHHHHHHHHHHHHHHHH-TTSHHHHHHHHHHHHHHHH-TT--GGGSHHHHHGGGSTTHHHHHHHHS-GGGHHHHHGGGTTTTS-GGGS-HHHHHHHHHHHHHHHHHHHS-HHH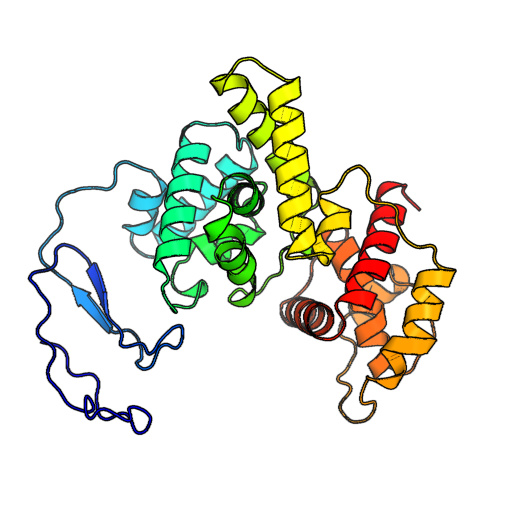HHHHHHHHHHHHHHH-GGGHHHH-TT--PPPHHHHHHHIIIIIGGGS-SSS----SSHHHHGGGS------HHHHHHHHHHHHHHHHHTTS----HHHHHHHHHHHHHSHHHHHHHHHHHHHHHHTT-

pLDDT: mean 87.8, std 10.74, range [44.31, 97.94]